Protein AF-A0A838S436-F1 (afdb_monomer_lite)

Secondary structure (DSSP, 8-state):
-PPPPHHHHHHHHHHHHHHHHH-GGGHHHHHHHHHHHHHHHT-HHHHHHHHHHHHHH-GGGHHHHHHHHHHHHHHHT-HHHHHHHHHHHHT-TT--HHHHHHHHHHHHHHT-HHHHHHHHHHHHHTS-HHHHHHHTSTTPPPPGGGHHHHHHHHHHHHTTPPP-HHHHHHHHHHHHHHHHHHHHHHHHHHS---------EEEEEE-HHHHHHHHHH-TTT--S--TTHHHHHHHHHHHHHHHTT-S-EEEEEE-HHHHHHHHHHH---TT-HHHHHHHHHHHHHTT-EEEESPPTTSBPTTS--SBGGGTTTS-----

Structure (mmCIF, N/CA/C/O backbone):
data_AF-A0A838S436-F1
#
_entry.id   AF-A0A838S436-F1
#
loop_
_atom_site.group_PDB
_atom_site.id
_atom_site.type_symbol
_atom_site.label_atom_id
_atom_site.label_alt_id
_atom_site.label_comp_id
_atom_site.label_asym_id
_atom_site.label_entity_id
_atom_site.label_seq_id
_atom_site.pdbx_PDB_ins_code
_atom_site.Cartn_x
_atom_site.Cartn_y
_atom_site.Cartn_z
_atom_site.occupancy
_atom_site.B_iso_or_equiv
_atom_site.auth_seq_id
_atom_site.auth_comp_id
_atom_site.auth_asym_id
_atom_site.auth_atom_id
_atom_site.pdbx_PDB_model_num
ATOM 1 N N . MET A 1 1 ? -2.447 10.862 -13.315 1.00 35.38 1 MET A N 1
ATOM 2 C CA . MET A 1 1 ? -2.877 9.467 -13.096 1.00 35.38 1 MET A CA 1
ATOM 3 C C . MET A 1 1 ? -4.033 9.178 -14.036 1.00 35.38 1 MET A C 1
ATOM 5 O O . MET A 1 1 ? -5.168 9.505 -13.721 1.00 35.38 1 MET A O 1
ATOM 9 N N . THR A 1 2 ? -3.744 8.679 -15.235 1.00 39.78 2 THR A N 1
ATOM 10 C CA . THR A 1 2 ? -4.768 8.144 -16.138 1.00 39.78 2 THR A CA 1
ATOM 11 C C . THR A 1 2 ? -5.285 6.845 -15.530 1.00 39.78 2 THR A C 1
ATOM 13 O O . THR A 1 2 ? -4.494 5.978 -15.164 1.00 39.78 2 THR A O 1
ATOM 16 N N . ALA A 1 3 ? -6.598 6.736 -15.337 1.00 44.38 3 ALA A N 1
ATOM 17 C CA . ALA A 1 3 ? -7.218 5.484 -14.931 1.00 44.38 3 ALA A CA 1
ATOM 18 C C . ALA A 1 3 ? -6.807 4.398 -15.940 1.00 44.38 3 ALA A C 1
ATOM 20 O O . ALA A 1 3 ? -7.049 4.568 -17.135 1.00 44.38 3 ALA A O 1
ATOM 21 N N . LYS A 1 4 ? -6.147 3.326 -15.473 1.00 56.88 4 LYS A N 1
ATOM 22 C CA . LYS A 1 4 ? -5.983 2.092 -16.261 1.00 56.88 4 LYS A CA 1
ATOM 23 C C . LYS A 1 4 ? -7.363 1.711 -16.798 1.00 56.88 4 LYS A C 1
ATOM 25 O O . LYS A 1 4 ? -8.342 1.825 -16.053 1.00 56.88 4 LYS A O 1
ATOM 30 N N . SER A 1 5 ? -7.459 1.342 -18.073 1.00 74.19 5 SER A N 1
ATOM 31 C CA . SER A 1 5 ? -8.760 0.997 -18.641 1.00 74.19 5 SER A CA 1
ATOM 32 C C . SER A 1 5 ? -9.331 -0.213 -17.891 1.00 74.19 5 SER A C 1
ATOM 34 O O . SER A 1 5 ? -8.583 -1.030 -17.353 1.00 74.19 5 SER A O 1
ATOM 36 N N . ALA A 1 6 ? -10.658 -0.332 -17.804 1.00 73.19 6 ALA A N 1
ATOM 37 C CA . ALA A 1 6 ? -11.282 -1.475 -17.132 1.00 73.19 6 ALA A CA 1
ATOM 38 C C . ALA A 1 6 ? -10.853 -2.821 -17.753 1.00 73.19 6 ALA A C 1
ATOM 40 O O . ALA A 1 6 ? -10.858 -3.843 -17.078 1.00 73.19 6 ALA A O 1
ATOM 41 N N . GLU A 1 7 ? -10.458 -2.815 -19.027 1.00 79.06 7 GLU A N 1
ATOM 42 C CA . GLU A 1 7 ? -9.909 -3.969 -19.737 1.00 79.06 7 GLU A CA 1
ATOM 43 C C . GLU A 1 7 ? -8.505 -4.338 -19.232 1.00 79.06 7 GLU A C 1
ATOM 45 O O . GLU A 1 7 ? -8.273 -5.501 -18.913 1.00 79.06 7 GLU A O 1
ATOM 50 N N . ASP A 1 8 ? -7.624 -3.354 -19.014 1.00 86.31 8 ASP A N 1
ATOM 51 C CA . ASP A 1 8 ? -6.289 -3.582 -18.430 1.00 86.31 8 ASP A CA 1
ATOM 52 C C . ASP A 1 8 ? -6.376 -4.157 -17.007 1.00 86.31 8 ASP A C 1
ATOM 54 O O . ASP A 1 8 ? -5.564 -4.989 -16.603 1.00 86.31 8 ASP A O 1
ATOM 58 N N . VAL A 1 9 ? -7.366 -3.709 -16.226 1.00 85.12 9 VAL A N 1
ATOM 59 C CA . VAL A 1 9 ? -7.591 -4.202 -14.858 1.00 85.12 9 VAL A CA 1
ATOM 60 C C . VAL A 1 9 ? -8.076 -5.655 -14.870 1.00 85.12 9 VAL A C 1
ATOM 62 O O . VAL A 1 9 ? -7.596 -6.453 -14.068 1.00 85.12 9 VAL A O 1
ATOM 65 N N . ARG A 1 10 ? -8.975 -6.023 -15.795 1.00 91.69 10 ARG A N 1
ATOM 66 C CA . ARG A 1 10 ? -9.433 -7.416 -15.953 1.00 91.69 10 ARG A CA 1
ATOM 67 C C . ARG A 1 10 ? -8.327 -8.337 -16.461 1.00 91.69 10 ARG A C 1
ATOM 69 O O . ARG A 1 10 ? -8.181 -9.437 -15.942 1.00 91.69 10 ARG A O 1
ATOM 76 N N . ALA A 1 11 ? -7.530 -7.887 -17.431 1.00 90.31 11 ALA A N 1
ATOM 77 C CA . ALA A 1 11 ? -6.392 -8.657 -17.931 1.00 90.31 11 ALA A CA 1
ATOM 78 C C . ALA A 1 11 ? -5.409 -8.984 -16.797 1.00 90.31 11 ALA A C 1
ATOM 80 O O . ALA A 1 11 ? -5.056 -10.145 -16.603 1.00 90.31 11 ALA A O 1
ATOM 81 N N . ARG A 1 12 ? -5.072 -7.985 -15.968 1.00 90.12 12 ARG A N 1
ATOM 82 C CA . ARG A 1 12 ? -4.226 -8.188 -14.787 1.00 90.12 12 ARG A CA 1
ATOM 83 C C . ARG A 1 12 ? -4.847 -9.145 -13.765 1.00 90.12 12 ARG A C 1
ATOM 85 O O . ARG A 1 12 ? -4.123 -9.933 -13.168 1.00 90.12 12 ARG A O 1
ATOM 92 N N . ALA A 1 13 ? -6.160 -9.077 -13.546 1.00 93.12 13 ALA A N 1
ATOM 93 C CA . ALA A 1 13 ? -6.851 -9.990 -12.636 1.00 93.12 13 ALA A CA 1
ATOM 94 C C . ALA A 1 13 ? -6.721 -11.453 -13.099 1.00 93.12 13 ALA A C 1
ATOM 96 O O . ALA A 1 13 ? -6.354 -12.318 -12.309 1.00 93.12 13 ALA A O 1
ATOM 97 N N . HIS A 1 14 ? -6.914 -11.705 -14.396 1.00 94.38 14 HIS A N 1
ATOM 98 C CA . HIS A 1 14 ? -6.734 -13.034 -14.979 1.00 94.38 14 HIS A CA 1
ATOM 99 C C . HIS A 1 14 ? -5.287 -13.536 -14.923 1.00 94.38 14 HIS A C 1
ATOM 101 O O . HIS A 1 14 ? -5.070 -14.716 -14.657 1.00 94.38 14 HIS A O 1
ATOM 107 N N . GLU A 1 15 ? -4.298 -12.672 -15.161 1.00 93.06 15 GLU A N 1
ATOM 108 C CA . GLU A 1 15 ? -2.883 -13.033 -14.989 1.00 93.06 15 GLU A CA 1
ATOM 109 C C . GLU A 1 15 ? -2.595 -13.483 -13.554 1.00 93.06 15 GLU A C 1
ATOM 111 O O . GLU A 1 15 ? -1.972 -14.521 -13.352 1.00 93.06 15 GLU A O 1
ATOM 116 N N . LEU A 1 16 ? -3.110 -12.751 -12.561 1.00 94.12 16 LEU A N 1
ATOM 117 C CA . LEU A 1 16 ? -2.950 -13.104 -11.151 1.00 94.12 16 LEU A CA 1
ATOM 118 C C . LEU A 1 16 ? -3.602 -14.452 -10.821 1.00 94.12 16 LEU A C 1
ATOM 120 O O . LEU A 1 16 ? -3.015 -15.255 -10.107 1.00 94.12 16 LEU A O 1
ATOM 124 N N . GLU A 1 17 ? -4.777 -14.759 -11.369 1.00 95.75 17 GLU A N 1
ATOM 125 C CA . GLU A 1 17 ? -5.385 -16.085 -11.186 1.00 95.75 17 GLU A CA 1
ATOM 126 C C . GLU A 1 17 ? -4.537 -17.214 -11.793 1.00 95.75 17 GLU A C 1
ATOM 128 O O . GLU A 1 17 ? -4.430 -18.294 -11.208 1.00 95.75 17 GLU A O 1
ATOM 133 N N . GLN A 1 18 ? -3.896 -16.973 -12.942 1.00 92.50 18 GLN A N 1
ATOM 134 C CA . GLN A 1 18 ? -2.958 -17.929 -13.537 1.00 92.50 18 GLN A CA 1
ATOM 135 C C . GLN A 1 18 ? -1.694 -18.083 -12.681 1.00 92.50 18 GLN A C 1
ATOM 137 O O . GLN A 1 18 ? -1.227 -19.205 -12.468 1.00 92.50 18 GLN A O 1
ATOM 142 N N . ASP A 1 19 ? -1.168 -16.983 -12.146 1.00 88.00 19 ASP A N 1
ATOM 143 C CA . ASP A 1 19 ? -0.022 -16.997 -11.239 1.00 88.00 19 ASP A CA 1
ATOM 144 C C . ASP A 1 19 ? -0.358 -17.714 -9.923 1.00 88.00 19 ASP A C 1
ATOM 146 O O . ASP A 1 19 ? 0.450 -18.501 -9.440 1.00 88.00 19 ASP A O 1
ATOM 150 N N . ALA A 1 20 ? -1.582 -17.583 -9.407 1.00 93.44 20 ALA A N 1
ATOM 151 C CA . ALA A 1 20 ? -2.048 -18.310 -8.224 1.00 93.44 20 ALA A CA 1
ATOM 152 C C . ALA A 1 20 ? -2.085 -19.839 -8.429 1.00 93.44 20 ALA A C 1
ATOM 154 O O . ALA A 1 20 ? -2.099 -20.602 -7.459 1.00 93.44 20 ALA A O 1
ATOM 155 N N . VAL A 1 21 ? -2.148 -20.308 -9.682 1.00 93.44 21 VAL A N 1
ATOM 156 C CA . VAL A 1 21 ? -1.991 -21.729 -10.040 1.00 93.44 21 VAL A CA 1
ATOM 157 C C . VAL A 1 21 ? -0.512 -22.099 -10.180 1.00 93.44 21 VAL A C 1
ATOM 159 O O . VAL A 1 21 ? -0.125 -23.207 -9.813 1.00 93.44 21 VAL A O 1
ATOM 162 N N . ARG A 1 22 ? 0.315 -21.187 -10.703 1.00 90.94 22 ARG A N 1
ATOM 163 C CA . ARG A 1 22 ? 1.757 -21.395 -10.904 1.00 90.94 22 ARG A CA 1
ATOM 164 C C . ARG A 1 22 ? 2.549 -21.408 -9.591 1.00 90.94 22 ARG A C 1
ATOM 166 O O . ARG A 1 22 ? 3.504 -22.175 -9.504 1.00 90.94 22 ARG A O 1
ATOM 173 N N . TYR A 1 23 ? 2.140 -20.607 -8.609 1.00 89.06 23 TYR A N 1
ATOM 174 C CA . TYR A 1 23 ? 2.816 -20.408 -7.321 1.00 89.06 23 TYR A CA 1
ATOM 175 C C . TYR A 1 23 ? 1.883 -20.794 -6.155 1.00 89.06 23 TYR A C 1
ATOM 177 O O . TYR A 1 23 ? 1.304 -19.928 -5.492 1.00 89.06 23 TYR A O 1
ATOM 185 N N . PRO A 1 24 ? 1.653 -22.100 -5.915 1.00 90.62 24 PRO A N 1
ATOM 186 C CA . PRO A 1 24 ? 0.701 -22.576 -4.907 1.00 90.62 24 PRO A CA 1
ATOM 187 C C . PRO A 1 24 ? 1.053 -22.164 -3.466 1.00 90.62 24 PRO A C 1
ATOM 189 O O . PRO A 1 24 ? 0.159 -22.038 -2.632 1.00 90.62 24 PRO A O 1
ATOM 192 N N . GLU A 1 25 ? 2.331 -21.940 -3.169 1.00 87.00 25 GLU A N 1
ATOM 193 C CA . GLU A 1 25 ? 2.846 -21.468 -1.880 1.00 87.00 25 GLU A CA 1
ATOM 194 C C . GLU A 1 25 ? 2.451 -20.020 -1.552 1.00 87.00 25 GLU A C 1
ATOM 196 O O . GLU A 1 25 ? 2.286 -19.681 -0.382 1.00 87.00 25 GLU A O 1
ATOM 201 N N . GLU A 1 26 ? 2.243 -19.193 -2.577 1.00 91.06 26 GLU A N 1
ATOM 202 C CA . GLU A 1 26 ? 1.836 -17.783 -2.477 1.00 91.06 26 GLU A CA 1
ATOM 203 C C . GLU A 1 26 ? 0.359 -17.590 -2.856 1.00 91.06 26 GLU A C 1
ATOM 205 O O . GLU A 1 26 ? -0.141 -16.468 -2.945 1.00 91.06 26 GLU A O 1
ATOM 210 N N . ARG A 1 27 ? -0.380 -18.691 -3.055 1.00 92.94 27 ARG A N 1
ATOM 211 C CA . ARG A 1 27 ? -1.739 -18.672 -3.608 1.00 92.94 27 ARG A CA 1
ATOM 212 C C . ARG A 1 27 ? -2.687 -17.745 -2.849 1.00 92.94 27 ARG A C 1
ATOM 214 O O . ARG A 1 27 ? -3.454 -17.031 -3.486 1.00 92.94 27 ARG A O 1
ATOM 221 N N . GLY A 1 28 ? -2.654 -17.752 -1.516 1.00 91.19 28 GLY A N 1
ATOM 222 C CA . GLY A 1 28 ? -3.522 -16.900 -0.693 1.00 91.19 28 GLY A CA 1
ATOM 223 C C . GLY A 1 28 ? -3.320 -15.409 -0.979 1.00 91.19 28 GLY A C 1
ATOM 224 O O . GLY A 1 28 ? -4.283 -14.691 -1.245 1.00 91.19 28 GLY A O 1
ATOM 225 N N . GLU A 1 29 ? -2.065 -14.968 -1.001 1.00 92.19 29 GLU A N 1
ATOM 226 C CA . GLU A 1 29 ? -1.663 -13.586 -1.275 1.00 92.19 29 GLU A CA 1
ATOM 227 C C . GLU A 1 29 ? -2.006 -13.158 -2.711 1.00 92.19 29 GLU A C 1
ATOM 229 O O . GLU A 1 29 ? -2.621 -12.109 -2.920 1.00 92.19 29 GLU A O 1
ATOM 234 N N . ILE A 1 30 ? -1.713 -14.007 -3.699 1.00 93.00 30 ILE A N 1
ATOM 235 C CA . ILE A 1 30 ? -1.999 -13.713 -5.111 1.00 93.00 30 ILE A CA 1
ATOM 236 C C . ILE A 1 30 ? -3.514 -13.605 -5.356 1.00 93.00 30 ILE A C 1
ATOM 238 O O . ILE A 1 30 ? -3.971 -12.706 -6.066 1.00 93.00 30 ILE A O 1
ATOM 242 N N . LEU A 1 31 ? -4.320 -14.476 -4.735 1.00 96.75 31 LEU A N 1
ATOM 243 C CA . LEU A 1 31 ? -5.781 -14.417 -4.840 1.00 96.75 31 LEU A CA 1
ATOM 244 C C . LEU A 1 31 ? -6.373 -13.161 -4.180 1.00 96.75 31 LEU A C 1
ATOM 246 O O . LEU A 1 31 ? -7.359 -12.622 -4.687 1.00 96.75 31 LEU A O 1
ATOM 250 N N . LEU A 1 32 ? -5.776 -12.655 -3.093 1.00 94.25 32 LEU A N 1
ATOM 251 C CA . LEU A 1 32 ? -6.164 -11.367 -2.505 1.00 94.25 32 LEU A CA 1
ATOM 252 C C . LEU A 1 32 ? -5.906 -10.205 -3.477 1.00 94.25 32 LEU A C 1
ATOM 254 O O . LEU A 1 32 ? -6.770 -9.336 -3.633 1.00 94.25 32 LEU A O 1
ATOM 258 N N . GLU A 1 33 ? -4.756 -10.197 -4.162 1.00 95.00 33 GLU A N 1
ATOM 259 C CA . GLU A 1 33 ? -4.455 -9.185 -5.184 1.00 95.00 33 GLU A CA 1
ATOM 260 C C . GLU A 1 33 ? -5.432 -9.286 -6.367 1.00 95.00 33 GLU A C 1
ATOM 262 O O . GLU A 1 33 ? -5.982 -8.267 -6.801 1.00 95.00 33 GLU A O 1
ATOM 267 N N . ALA A 1 34 ? -5.709 -10.503 -6.849 1.00 95.44 34 ALA A N 1
ATOM 268 C CA . ALA A 1 34 ? -6.666 -10.750 -7.928 1.00 95.44 34 ALA A CA 1
ATOM 269 C C . ALA A 1 34 ? -8.070 -10.241 -7.562 1.00 95.44 34 ALA A C 1
ATOM 271 O O . ALA A 1 34 ? -8.699 -9.521 -8.342 1.00 95.44 34 ALA A O 1
ATOM 272 N N . ALA A 1 35 ? -8.541 -10.537 -6.346 1.00 96.25 35 ALA A N 1
ATOM 273 C CA . ALA A 1 35 ? -9.827 -10.061 -5.845 1.00 96.25 35 ALA A CA 1
ATOM 274 C C . ALA A 1 35 ? -9.911 -8.523 -5.816 1.00 96.25 35 ALA A C 1
ATOM 276 O O . ALA A 1 35 ? -10.956 -7.952 -6.139 1.00 96.25 35 ALA A O 1
ATOM 277 N N . GLU A 1 36 ? -8.823 -7.821 -5.479 1.00 93.25 36 GLU A N 1
ATOM 278 C CA . GLU A 1 36 ? -8.787 -6.356 -5.539 1.00 93.25 36 GLU A CA 1
ATOM 279 C C . GLU A 1 36 ? -8.877 -5.832 -6.979 1.00 93.25 36 GLU A C 1
ATOM 281 O O . GLU A 1 36 ? -9.599 -4.861 -7.229 1.00 93.25 36 GLU A O 1
ATOM 286 N N . GLN A 1 37 ? -8.222 -6.481 -7.948 1.00 93.56 37 GLN A N 1
ATOM 287 C CA . GLN A 1 37 ? -8.374 -6.110 -9.360 1.00 93.56 37 GLN A CA 1
ATOM 288 C C . GLN A 1 37 ? -9.811 -6.328 -9.846 1.00 93.56 37 GLN A C 1
ATOM 290 O O . GLN A 1 37 ? -10.390 -5.430 -10.460 1.00 93.56 37 GLN A O 1
ATOM 295 N N . TRP A 1 38 ? -10.442 -7.451 -9.495 1.00 96.19 38 TRP A N 1
ATOM 296 C CA . TRP A 1 38 ? -11.841 -7.708 -9.846 1.00 96.19 38 TRP A CA 1
ATOM 297 C C . TRP A 1 38 ? -12.805 -6.680 -9.253 1.00 96.19 38 TRP A C 1
ATOM 299 O O . TRP A 1 38 ? -13.668 -6.158 -9.961 1.00 96.19 38 TRP A O 1
ATOM 309 N N . LYS A 1 39 ? -12.596 -6.275 -7.994 1.00 93.38 39 LYS A N 1
ATOM 310 C CA . LYS A 1 39 ? -13.355 -5.173 -7.376 1.00 93.38 39 LYS A CA 1
ATOM 311 C C . LYS A 1 39 ? -13.178 -3.861 -8.132 1.00 93.38 39 LYS A C 1
ATOM 313 O O . LYS A 1 39 ? -14.153 -3.141 -8.336 1.00 93.38 39 LYS A O 1
ATOM 318 N N . ARG A 1 40 ? -11.954 -3.542 -8.562 1.00 90.62 40 ARG A N 1
ATOM 319 C CA . ARG A 1 40 ? -11.661 -2.336 -9.355 1.00 90.62 40 ARG A CA 1
ATOM 320 C C . ARG A 1 40 ? -12.283 -2.385 -10.750 1.00 90.62 40 ARG A C 1
ATOM 322 O O . ARG A 1 40 ? -12.627 -1.330 -11.278 1.00 90.62 40 ARG A O 1
ATOM 329 N N . ALA A 1 41 ? -12.448 -3.576 -11.322 1.00 93.25 41 ALA A N 1
ATOM 330 C CA . ALA A 1 41 ? -13.159 -3.798 -12.579 1.00 93.25 41 ALA A CA 1
ATOM 331 C C . ALA A 1 41 ? -14.695 -3.767 -12.433 1.00 93.25 41 ALA A C 1
ATOM 333 O O . ALA A 1 41 ? -15.395 -3.725 -13.443 1.00 93.25 41 ALA A O 1
ATOM 334 N N . GLY A 1 42 ? -15.216 -3.755 -11.200 1.00 93.25 42 GLY A N 1
ATOM 335 C CA . GLY A 1 42 ? -16.650 -3.787 -10.901 1.00 93.25 42 GLY A CA 1
ATOM 336 C C . GLY A 1 42 ? -17.252 -5.194 -10.806 1.00 93.25 42 GLY A C 1
ATOM 337 O O . GLY A 1 42 ? -18.440 -5.314 -10.526 1.00 93.25 42 GLY A O 1
ATOM 338 N N . GLU A 1 43 ? -16.450 -6.249 -10.972 1.00 95.69 43 GLU A N 1
ATOM 339 C CA . GLU A 1 43 ? -16.886 -7.653 -10.932 1.00 95.69 43 GLU A CA 1
ATOM 340 C C . GLU A 1 43 ? -16.826 -8.189 -9.489 1.00 95.69 43 GLU A C 1
ATOM 342 O O . GLU A 1 43 ? -15.989 -9.018 -9.123 1.00 95.69 43 GLU A O 1
ATOM 347 N N . VAL A 1 44 ? -17.687 -7.653 -8.622 1.00 96.38 44 VAL A N 1
ATOM 348 C CA . VAL A 1 44 ? -17.629 -7.918 -7.173 1.00 96.38 44 VAL A CA 1
ATOM 349 C C . VAL A 1 44 ? -17.910 -9.386 -6.833 1.00 96.38 44 VAL A C 1
ATOM 351 O O . VAL A 1 44 ? -17.254 -9.926 -5.947 1.00 96.38 44 VAL A O 1
ATOM 354 N N . ASP A 1 45 ? -18.808 -10.056 -7.556 1.00 97.50 45 ASP A N 1
ATOM 355 C CA . ASP A 1 45 ? -19.144 -11.469 -7.311 1.00 97.50 45 ASP A CA 1
ATOM 356 C C . ASP A 1 45 ? -17.950 -12.401 -7.563 1.00 97.50 45 ASP A C 1
ATOM 358 O O . ASP A 1 45 ? -17.720 -13.368 -6.828 1.00 97.50 45 ASP A O 1
ATOM 362 N N . HIS A 1 46 ? -17.134 -12.070 -8.567 1.00 97.38 46 HIS A N 1
ATOM 363 C CA . HIS A 1 46 ? -15.909 -12.805 -8.852 1.00 97.38 46 HIS A CA 1
ATOM 364 C C . HIS A 1 46 ? -14.893 -12.615 -7.721 1.00 97.38 46 HIS A C 1
ATOM 366 O O . HIS A 1 46 ? -14.331 -13.583 -7.213 1.00 97.38 46 HIS A O 1
ATOM 372 N N . ALA A 1 47 ? -14.732 -11.378 -7.241 1.00 97.88 47 ALA A N 1
ATOM 373 C CA . ALA A 1 47 ? -13.884 -11.102 -6.088 1.00 97.88 47 ALA A CA 1
ATOM 374 C C . ALA A 1 47 ? -14.344 -11.854 -4.827 1.00 97.88 47 ALA A C 1
ATOM 376 O O . ALA A 1 47 ? -13.507 -12.406 -4.121 1.00 97.88 47 ALA A O 1
ATOM 377 N N . ILE A 1 48 ? -15.653 -11.923 -4.552 1.00 98.12 48 ILE A N 1
ATOM 378 C CA . ILE A 1 48 ? -16.202 -12.693 -3.421 1.00 98.12 48 ILE A CA 1
ATOM 379 C C . ILE A 1 48 ? -15.831 -14.175 -3.541 1.00 98.12 48 ILE A C 1
ATOM 381 O O . ILE A 1 48 ? -15.439 -14.782 -2.545 1.00 98.12 48 ILE A O 1
ATOM 385 N N . THR A 1 49 ? -15.906 -14.741 -4.748 1.00 98.31 49 THR A N 1
ATOM 386 C CA . THR A 1 49 ? -15.542 -16.144 -5.000 1.00 98.31 49 THR A CA 1
ATOM 387 C C . THR A 1 49 ? -14.078 -16.406 -4.644 1.00 98.31 49 THR A C 1
ATOM 389 O O . THR A 1 49 ? -13.797 -17.299 -3.844 1.00 98.31 49 THR A O 1
ATOM 392 N N . LEU A 1 50 ? -13.156 -15.571 -5.137 1.00 98.12 50 LEU A N 1
ATOM 393 C CA . LEU A 1 50 ? -11.726 -15.707 -4.833 1.00 98.12 50 LEU A CA 1
ATOM 394 C C . LEU A 1 50 ? -11.429 -15.505 -3.340 1.00 98.12 50 LEU A C 1
ATOM 396 O O . LEU A 1 50 ? -10.639 -16.242 -2.758 1.00 98.12 50 LEU A O 1
ATOM 400 N N . LEU A 1 51 ? -12.094 -14.549 -2.684 1.00 97.88 51 LEU A N 1
ATOM 401 C CA . LEU A 1 51 ? -11.962 -14.351 -1.237 1.00 97.88 51 LEU A CA 1
ATOM 402 C C . LEU A 1 51 ? -12.461 -15.576 -0.454 1.00 97.88 51 LEU A C 1
ATOM 404 O O . LEU A 1 51 ? -11.857 -15.940 0.553 1.00 97.88 51 LEU A O 1
ATOM 408 N N . GLY A 1 52 ? -13.520 -16.239 -0.926 1.00 97.31 52 GLY A N 1
ATOM 409 C CA . GLY A 1 52 ? -13.994 -17.514 -0.387 1.00 97.31 52 GLY A CA 1
ATOM 410 C C . GLY A 1 52 ? -12.959 -18.635 -0.516 1.00 97.31 52 GLY A C 1
ATOM 411 O O . GLY A 1 52 ? -12.769 -19.398 0.432 1.00 97.31 52 GLY A O 1
ATOM 412 N N . GLU A 1 53 ? -12.233 -18.699 -1.635 1.00 97.19 53 GLU A N 1
ATOM 413 C CA . GLU A 1 53 ? -11.104 -19.626 -1.789 1.00 97.19 53 GLU A CA 1
ATOM 414 C C . GLU A 1 53 ? -9.984 -19.333 -0.787 1.00 97.19 53 GLU A C 1
ATOM 416 O O . GLU A 1 53 ? -9.495 -20.256 -0.138 1.00 97.19 53 GLU A O 1
ATOM 421 N N . VAL A 1 54 ? -9.617 -18.060 -0.592 1.00 95.62 54 VAL A N 1
ATOM 422 C CA . VAL A 1 54 ? -8.609 -17.667 0.412 1.00 95.62 54 VAL A CA 1
ATOM 423 C C . VAL A 1 54 ? -9.037 -18.099 1.819 1.00 95.62 54 VAL A C 1
ATOM 425 O O . VAL A 1 54 ? -8.219 -18.611 2.583 1.00 95.62 54 VAL A O 1
ATOM 428 N N . LEU A 1 55 ? -10.323 -17.967 2.166 1.00 93.56 55 LEU A N 1
ATOM 429 C CA . LEU A 1 55 ? -10.836 -18.468 3.446 1.00 93.56 55 LEU A CA 1
ATOM 430 C C . LEU A 1 55 ? -10.712 -19.989 3.580 1.00 93.56 55 LEU A C 1
ATOM 432 O O . LEU A 1 55 ? -10.401 -20.470 4.668 1.00 93.56 55 LEU A O 1
ATOM 436 N N . ALA A 1 56 ? -10.954 -20.735 2.500 1.00 93.88 56 ALA A N 1
ATOM 437 C CA . ALA A 1 56 ? -10.833 -22.190 2.494 1.00 93.88 56 ALA A CA 1
ATOM 438 C C . ALA A 1 56 ? -9.373 -22.661 2.611 1.00 93.88 56 ALA A C 1
ATOM 440 O O . ALA A 1 56 ? -9.118 -23.688 3.238 1.00 93.88 56 ALA A O 1
ATOM 441 N N . LEU A 1 57 ? -8.420 -21.907 2.047 1.00 91.75 57 LEU A N 1
ATOM 442 C CA . LEU A 1 57 ? -6.983 -22.152 2.217 1.00 91.75 57 LEU A CA 1
ATOM 443 C C . LEU A 1 57 ? -6.528 -21.921 3.667 1.00 91.75 57 LEU A C 1
ATOM 445 O O . LEU A 1 57 ? -5.663 -22.640 4.167 1.00 91.75 57 LEU A O 1
ATOM 449 N N . GLY A 1 58 ? -7.126 -20.944 4.353 1.00 87.00 58 GLY A N 1
ATOM 450 C CA . GLY A 1 58 ? -6.777 -20.594 5.726 1.00 87.00 58 GLY A CA 1
ATOM 451 C C . GLY A 1 58 ? -5.437 -19.855 5.834 1.00 87.00 58 GLY A C 1
ATOM 452 O O . GLY A 1 58 ? -4.983 -19.194 4.904 1.00 87.00 58 GLY A O 1
ATOM 453 N N . GLY A 1 59 ? -4.798 -19.939 7.003 1.00 84.25 59 GLY A N 1
ATOM 454 C CA . GLY A 1 59 ? -3.503 -19.296 7.253 1.00 84.25 59 GLY A CA 1
ATOM 455 C C . GLY A 1 59 ? -3.579 -17.777 7.457 1.00 84.25 59 GLY A C 1
ATOM 456 O O . GLY A 1 59 ? -4.627 -17.226 7.795 1.00 84.25 59 GLY A O 1
ATOM 457 N N . LYS A 1 60 ? -2.434 -17.101 7.282 1.00 80.31 60 LYS A N 1
ATOM 458 C CA . LYS A 1 60 ? -2.262 -15.658 7.549 1.00 80.31 60 LYS A CA 1
ATOM 459 C C . LYS A 1 60 ? -3.150 -14.757 6.671 1.00 80.31 60 LYS A C 1
ATOM 461 O O . LYS A 1 60 ? -3.538 -13.676 7.104 1.00 80.31 60 LYS A O 1
ATOM 466 N N . ASP A 1 61 ? -3.516 -15.223 5.477 1.00 87.88 61 ASP A N 1
ATOM 467 C CA . ASP A 1 61 ? -4.241 -14.434 4.471 1.00 87.88 61 ASP A CA 1
ATOM 468 C C . ASP A 1 61 ? -5.762 -14.437 4.697 1.00 87.88 61 ASP A C 1
ATOM 470 O O . ASP A 1 61 ? -6.470 -13.513 4.285 1.00 87.88 61 ASP A O 1
ATOM 474 N N . ALA A 1 62 ? -6.279 -15.427 5.437 1.00 89.50 62 ALA A N 1
ATOM 475 C CA . ALA A 1 62 ? -7.702 -15.541 5.752 1.00 89.50 62 ALA A CA 1
ATOM 476 C C . ALA A 1 62 ? -8.242 -14.309 6.501 1.00 89.50 62 ALA A C 1
ATOM 478 O O . ALA A 1 62 ? -9.391 -13.911 6.295 1.00 89.50 62 ALA A O 1
ATOM 479 N N . GLY A 1 63 ? -7.410 -13.664 7.329 1.00 89.19 63 GLY A N 1
ATOM 480 C CA . GLY A 1 63 ? -7.779 -12.436 8.033 1.00 89.19 63 GLY A CA 1
ATOM 481 C C . GLY A 1 63 ? -8.093 -11.278 7.076 1.00 89.19 63 GLY A C 1
ATOM 482 O O . GLY A 1 63 ? -9.143 -10.637 7.176 1.00 89.19 63 GLY A O 1
ATOM 483 N N . PHE A 1 64 ? -7.232 -11.062 6.079 1.00 90.56 64 PHE A N 1
ATOM 484 C CA . PHE A 1 64 ? -7.436 -10.043 5.044 1.00 90.56 64 PHE A CA 1
ATOM 485 C C . PHE A 1 64 ? -8.638 -10.354 4.147 1.00 90.56 64 PHE A C 1
ATOM 487 O O . PHE A 1 64 ? -9.359 -9.437 3.734 1.00 90.56 64 PHE A O 1
ATOM 494 N N . ALA A 1 65 ? -8.900 -11.639 3.888 1.00 93.81 65 ALA A N 1
ATOM 495 C CA . ALA A 1 65 ? -10.083 -12.062 3.152 1.00 93.81 65 ALA A CA 1
ATOM 496 C C . ALA A 1 65 ? -11.380 -11.739 3.910 1.00 93.81 65 ALA A C 1
ATOM 498 O O . ALA A 1 65 ? -12.284 -11.130 3.333 1.00 93.81 65 ALA A O 1
ATOM 499 N N . ARG A 1 66 ? -11.462 -12.048 5.215 1.00 94.00 66 ARG A N 1
ATOM 500 C CA . ARG A 1 66 ? -12.628 -11.687 6.049 1.00 94.00 66 ARG A CA 1
ATOM 501 C C . ARG A 1 66 ? -12.839 -10.180 6.121 1.00 94.00 66 ARG A C 1
ATOM 503 O O . ARG A 1 66 ? -13.968 -9.730 5.948 1.00 94.00 66 ARG A O 1
ATOM 510 N N . PHE A 1 67 ? -11.773 -9.402 6.316 1.00 94.25 67 PHE A N 1
ATOM 511 C CA . PHE A 1 67 ? -11.850 -7.940 6.274 1.00 94.25 67 PHE A CA 1
ATOM 512 C C . PHE A 1 67 ? -12.419 -7.439 4.935 1.00 94.25 67 PHE A C 1
ATOM 514 O O . PHE A 1 67 ? -13.331 -6.608 4.901 1.00 94.25 67 PHE A O 1
ATOM 521 N N . SER A 1 68 ? -11.910 -7.970 3.820 1.00 95.44 68 SER A N 1
ATOM 522 C CA . SER A 1 68 ? -12.356 -7.586 2.479 1.00 95.44 68 SER A CA 1
ATOM 523 C C . SER A 1 68 ? -13.824 -7.936 2.232 1.00 95.44 68 SER A C 1
ATOM 525 O O . SER A 1 68 ? -14.551 -7.105 1.687 1.00 95.44 68 SER A O 1
ATOM 527 N N . LEU A 1 69 ? -14.272 -9.116 2.672 1.00 97.19 69 LEU A N 1
ATOM 528 C CA . LEU A 1 69 ? -15.673 -9.537 2.602 1.00 97.19 69 LEU A CA 1
ATOM 529 C C . LEU A 1 69 ? -16.571 -8.650 3.469 1.00 97.19 69 LEU A C 1
ATOM 531 O O . LEU A 1 69 ? -17.564 -8.135 2.963 1.00 97.19 69 LEU A O 1
ATOM 535 N N . ALA A 1 70 ? -16.180 -8.357 4.714 1.00 96.69 70 ALA A N 1
ATOM 536 C CA . ALA A 1 70 ? -16.930 -7.452 5.586 1.00 96.69 70 ALA A CA 1
ATOM 537 C C . ALA A 1 70 ? -17.146 -6.078 4.933 1.00 96.69 70 ALA A C 1
ATOM 539 O O . ALA A 1 70 ? -18.263 -5.562 4.874 1.00 96.69 70 ALA A O 1
ATOM 540 N N . LYS A 1 71 ? -16.081 -5.508 4.355 1.00 96.44 71 LYS A N 1
ATOM 541 C CA . LYS A 1 71 ? -16.138 -4.238 3.619 1.00 96.44 71 LYS A CA 1
ATOM 542 C C . LYS A 1 71 ? -17.074 -4.302 2.408 1.00 96.44 71 LYS A C 1
ATOM 544 O O . LYS A 1 71 ? -17.733 -3.306 2.111 1.00 96.44 71 LYS A O 1
ATOM 549 N N . ILE A 1 72 ? -17.118 -5.428 1.692 1.00 97.12 72 ILE A N 1
ATOM 550 C CA . ILE A 1 72 ? -18.049 -5.637 0.573 1.00 97.12 72 ILE A CA 1
ATOM 551 C C . ILE A 1 72 ? -19.493 -5.687 1.087 1.00 97.12 72 ILE A C 1
ATOM 553 O O . ILE A 1 72 ? -20.319 -4.920 0.595 1.00 97.12 72 ILE A O 1
ATOM 557 N N . CYS A 1 73 ? -19.777 -6.501 2.107 1.00 97.75 73 CYS A N 1
ATOM 558 C CA . CYS A 1 73 ? -21.105 -6.633 2.710 1.00 97.75 73 CYS A CA 1
ATOM 559 C C . CYS A 1 73 ? -21.653 -5.279 3.179 1.00 97.75 73 CYS A C 1
ATOM 561 O O . CYS A 1 73 ? -22.744 -4.878 2.778 1.00 97.75 73 CYS A O 1
ATOM 563 N N . PHE A 1 74 ? -20.855 -4.511 3.926 1.00 96.75 74 PHE A N 1
ATOM 564 C CA . PHE A 1 74 ? -21.236 -3.171 4.377 1.00 96.75 74 PHE A CA 1
ATOM 565 C C . PHE A 1 74 ? -21.531 -2.205 3.228 1.00 96.75 74 PHE A C 1
ATOM 567 O O . PHE A 1 74 ? -22.473 -1.421 3.308 1.00 96.75 74 PHE A O 1
ATOM 574 N N . LYS A 1 75 ? -20.757 -2.250 2.135 1.00 95.06 75 LYS A N 1
ATOM 575 C CA . LYS A 1 75 ? -21.027 -1.417 0.951 1.00 95.06 75 LYS A CA 1
ATOM 576 C C . LYS A 1 75 ? -22.327 -1.794 0.243 1.00 95.06 75 LYS A C 1
ATOM 578 O O . LYS A 1 75 ? -22.932 -0.932 -0.387 1.00 95.06 75 LYS A O 1
ATOM 583 N N . GLN A 1 76 ? -22.735 -3.056 0.327 1.00 95.69 76 GLN A N 1
ATOM 584 C CA . GLN A 1 76 ? -23.985 -3.557 -0.244 1.00 95.69 76 GLN A CA 1
ATOM 585 C C . GLN A 1 76 ? -25.187 -3.394 0.707 1.00 95.69 76 GLN A C 1
ATOM 587 O O . GLN A 1 76 ? -26.310 -3.698 0.317 1.00 95.69 76 GLN A O 1
ATOM 592 N N . GLY A 1 77 ? -24.976 -2.903 1.937 1.00 96.38 77 GLY A N 1
ATOM 593 C CA . GLY A 1 77 ? -26.013 -2.795 2.971 1.00 96.38 77 GLY A CA 1
ATOM 594 C C . GLY A 1 77 ? -26.348 -4.119 3.669 1.00 96.38 77 GLY A C 1
ATOM 595 O O . GLY A 1 77 ? -27.315 -4.188 4.425 1.00 96.38 77 GLY A O 1
ATOM 596 N N . ALA A 1 78 ? -25.557 -5.169 3.436 1.00 97.12 78 ALA A N 1
ATOM 597 C CA . ALA A 1 78 ? -25.666 -6.464 4.101 1.00 97.12 78 ALA A CA 1
ATOM 598 C C . ALA A 1 78 ? -24.930 -6.437 5.454 1.00 97.12 78 ALA A C 1
ATOM 600 O O . ALA A 1 78 ? -23.954 -7.154 5.678 1.00 97.12 78 ALA A O 1
ATOM 601 N N . ASP A 1 79 ? -25.366 -5.559 6.359 1.00 96.56 79 ASP A N 1
ATOM 602 C CA . ASP A 1 79 ? -24.637 -5.269 7.599 1.00 96.56 79 ASP A CA 1
ATOM 603 C C . ASP A 1 79 ? -24.494 -6.494 8.511 1.00 96.56 79 ASP A C 1
ATOM 605 O O . ASP A 1 79 ? -23.434 -6.681 9.104 1.00 96.56 79 ASP A O 1
ATOM 609 N N . ALA A 1 80 ? -25.511 -7.358 8.586 1.00 97.75 80 ALA A N 1
ATOM 610 C CA . ALA A 1 80 ? -25.457 -8.581 9.391 1.00 97.75 80 ALA A CA 1
ATOM 611 C C . ALA A 1 80 ? -24.317 -9.518 8.951 1.00 97.75 80 ALA A C 1
ATOM 613 O O . ALA A 1 80 ? -23.555 -9.996 9.791 1.00 97.75 80 ALA A O 1
ATOM 614 N N . ASP A 1 81 ? -24.154 -9.717 7.641 1.00 97.25 81 ASP A N 1
ATOM 615 C CA . ASP A 1 81 ? -23.077 -10.541 7.083 1.00 97.25 81 ASP A CA 1
ATOM 616 C C . ASP A 1 81 ? -21.712 -9.872 7.286 1.00 97.25 81 ASP A C 1
ATOM 618 O O . ASP A 1 81 ? -20.730 -10.526 7.643 1.00 97.25 81 ASP A O 1
ATOM 622 N N . GLY A 1 82 ? -21.658 -8.543 7.135 1.00 96.94 82 GLY A N 1
ATOM 623 C CA . GLY A 1 82 ? -20.451 -7.762 7.396 1.00 96.94 82 GLY A CA 1
ATOM 624 C C . GLY A 1 82 ? -19.954 -7.930 8.831 1.00 96.94 82 GLY A C 1
ATOM 625 O O . GLY A 1 82 ? -18.779 -8.225 9.053 1.00 96.94 82 GLY A O 1
ATOM 626 N N . TRP A 1 83 ? -20.860 -7.828 9.804 1.00 96.38 83 TRP A N 1
ATOM 627 C CA . TRP A 1 83 ? -20.553 -8.071 11.212 1.00 96.38 83 TRP A CA 1
ATOM 628 C C . TRP A 1 83 ? -20.162 -9.522 11.491 1.00 96.38 83 TRP A C 1
ATOM 630 O O . TRP A 1 83 ? -19.205 -9.742 12.229 1.00 96.38 83 TRP A O 1
ATOM 640 N N . ALA A 1 84 ? -20.816 -10.506 10.868 1.00 96.06 84 ALA A N 1
ATOM 641 C CA . ALA A 1 84 ? -20.448 -11.915 11.021 1.00 96.06 84 ALA A CA 1
ATOM 642 C C . ALA A 1 84 ? -19.002 -12.189 10.563 1.00 96.06 84 ALA A C 1
ATOM 644 O O . ALA A 1 84 ? -18.263 -12.926 11.220 1.00 96.06 84 ALA A O 1
ATOM 645 N N . HIS A 1 85 ? -18.555 -11.551 9.474 1.00 94.62 85 HIS A N 1
ATOM 646 C CA . HIS A 1 85 ? -17.162 -11.639 9.035 1.00 94.62 85 HIS A CA 1
ATOM 647 C C . HIS A 1 85 ? -16.180 -11.028 10.041 1.00 94.62 85 HIS A C 1
ATOM 649 O O . HIS A 1 85 ? -15.122 -11.621 10.264 1.00 94.62 85 HIS A O 1
ATOM 655 N N . LEU A 1 86 ? -16.518 -9.884 10.649 1.00 93.25 86 LEU A N 1
ATOM 656 C CA . LEU A 1 86 ? -15.680 -9.245 11.669 1.00 93.25 86 LEU A CA 1
ATOM 657 C C . LEU A 1 86 ? -15.648 -10.038 12.980 1.00 93.25 86 LEU A C 1
ATOM 659 O O . LEU A 1 86 ? -14.580 -10.199 13.560 1.00 93.25 86 LEU A O 1
ATOM 663 N N . GLN A 1 87 ? -16.776 -10.591 13.423 1.00 91.38 87 GLN A N 1
ATOM 664 C CA . GLN A 1 87 ? -16.831 -11.429 14.622 1.00 91.38 87 GLN A CA 1
ATOM 665 C C . GLN A 1 87 ? -15.952 -12.675 14.465 1.00 91.38 87 GLN A C 1
ATOM 667 O O . GLN A 1 87 ? -15.188 -13.023 15.360 1.00 91.38 87 GLN A O 1
ATOM 672 N N . ALA A 1 88 ? -15.972 -13.299 13.287 1.00 90.31 88 ALA A N 1
ATOM 673 C CA . ALA A 1 88 ? -15.115 -14.444 13.002 1.00 90.31 88 ALA A CA 1
ATOM 674 C C . ALA A 1 88 ? -13.608 -14.106 12.982 1.00 90.31 88 ALA A C 1
ATOM 676 O O . ALA A 1 88 ? -12.788 -15.020 13.036 1.00 90.31 88 ALA A O 1
ATOM 677 N N . LEU A 1 89 ? -13.213 -12.827 12.894 1.00 87.50 89 LEU A N 1
ATOM 678 C CA . LEU A 1 89 ? -11.813 -12.413 13.072 1.00 87.50 89 LEU A CA 1
ATOM 679 C C . LEU A 1 89 ? -11.382 -12.417 14.540 1.00 87.50 89 LEU A C 1
ATOM 681 O O . LEU A 1 89 ? -10.193 -12.597 14.808 1.00 87.50 89 LEU A O 1
ATOM 685 N N . GLU A 1 90 ? -12.313 -12.227 15.481 1.00 78.31 90 GLU A N 1
ATOM 686 C CA . GLU A 1 90 ? -12.010 -12.244 16.918 1.00 78.31 90 GLU A CA 1
ATOM 687 C C . GLU A 1 90 ? -11.544 -13.634 17.378 1.00 78.31 90 GLU A C 1
ATOM 689 O O . GLU A 1 90 ? -10.688 -13.740 18.256 1.00 78.31 90 GLU A O 1
ATOM 694 N N . GLU A 1 91 ? -12.052 -14.689 16.734 1.00 73.69 91 GLU A N 1
ATOM 695 C CA . GLU A 1 91 ? -11.701 -16.093 16.990 1.00 73.69 91 GLU A CA 1
ATOM 696 C C . GLU A 1 91 ? -10.357 -16.502 16.364 1.00 73.69 91 GLU A C 1
ATOM 698 O O . GLU A 1 91 ? -9.773 -17.523 16.731 1.00 73.69 91 GLU A O 1
ATOM 703 N N . ILE A 1 92 ? -9.838 -15.703 15.427 1.00 68.88 92 ILE A N 1
ATOM 704 C CA . ILE A 1 92 ? -8.563 -15.958 14.759 1.00 68.88 92 ILE A CA 1
ATOM 705 C C . ILE A 1 92 ? -7.467 -15.214 15.530 1.00 68.88 92 ILE A C 1
ATOM 707 O O . ILE A 1 92 ? -7.238 -14.017 15.345 1.00 68.88 92 ILE A O 1
ATOM 711 N N . GLU A 1 93 ? -6.747 -15.952 16.379 1.00 56.59 93 GLU A N 1
ATOM 712 C CA . GLU A 1 93 ? -5.587 -15.462 17.148 1.00 56.59 93 GLU A CA 1
ATOM 713 C C . GLU A 1 93 ? -4.494 -14.864 16.234 1.00 56.59 93 GLU A C 1
ATOM 715 O O . GLU A 1 93 ? -3.780 -13.944 16.622 1.00 56.59 93 GLU A O 1
ATOM 720 N N . ALA A 1 94 ? -4.441 -15.312 14.974 1.00 50.88 94 ALA A N 1
ATOM 721 C CA . ALA A 1 94 ? -3.516 -14.864 13.933 1.00 50.88 94 ALA A CA 1
ATOM 722 C C . ALA A 1 94 ? -3.954 -13.607 13.151 1.00 50.88 94 ALA A C 1
ATOM 724 O O . ALA A 1 94 ? -3.301 -13.261 12.164 1.00 50.88 94 ALA A O 1
ATOM 725 N N . SER A 1 95 ? -5.029 -12.913 13.548 1.00 59.59 95 SER A N 1
ATOM 726 C CA . SER A 1 95 ? -5.385 -11.602 12.981 1.00 59.59 95 SER A CA 1
ATOM 727 C C . SER A 1 95 ? -4.352 -10.574 13.445 1.00 59.59 95 SER A C 1
ATOM 729 O O . SER A 1 95 ? -4.572 -9.846 14.412 1.00 59.59 95 SER A O 1
ATOM 731 N N . GLY A 1 96 ? -3.175 -10.601 12.816 1.00 67.88 96 GLY A N 1
ATOM 732 C CA . GLY A 1 96 ? -2.028 -9.784 13.182 1.00 67.88 96 GLY A CA 1
ATOM 733 C C . GLY A 1 96 ? -2.351 -8.293 13.175 1.00 67.88 96 GLY A C 1
ATOM 734 O O . GLY A 1 96 ? -3.374 -7.860 12.643 1.00 67.88 96 GLY A O 1
ATOM 735 N N . TRP A 1 97 ? -1.434 -7.512 13.744 1.00 75.31 97 TRP A N 1
ATOM 736 C CA . TRP A 1 97 ? -1.514 -6.055 13.900 1.00 75.31 97 TRP A CA 1
ATOM 737 C C . TRP A 1 97 ? -2.201 -5.323 12.727 1.00 75.31 97 TRP A C 1
ATOM 739 O O . TRP A 1 97 ? -3.145 -4.566 12.949 1.00 75.31 97 TRP A O 1
ATOM 749 N N . GLY A 1 98 ? -1.810 -5.625 11.482 1.00 82.00 98 GLY A N 1
ATOM 750 C CA . GLY A 1 98 ? -2.356 -4.967 10.290 1.00 82.00 98 GLY A CA 1
ATOM 751 C C . GLY A 1 98 ? -3.840 -5.245 10.007 1.00 82.00 98 GLY A C 1
ATOM 752 O O . GLY A 1 98 ? -4.546 -4.354 9.548 1.00 82.00 98 GLY A O 1
ATOM 753 N N . VAL A 1 99 ? -4.362 -6.443 10.303 1.00 87.81 99 VAL A N 1
ATOM 754 C CA . VAL A 1 99 ? -5.798 -6.734 10.102 1.00 87.81 99 VAL A CA 1
ATOM 755 C C . VAL A 1 99 ? -6.638 -5.976 11.129 1.00 87.81 99 VAL A C 1
ATOM 757 O O . VAL A 1 99 ? -7.680 -5.428 10.780 1.00 87.81 99 VAL A O 1
ATOM 760 N N . ALA A 1 100 ? -6.174 -5.905 12.380 1.00 90.00 100 ALA A N 1
ATOM 761 C CA . ALA A 1 100 ? -6.880 -5.185 13.436 1.00 90.00 100 ALA A CA 1
ATOM 762 C C . ALA A 1 100 ? -6.976 -3.677 13.146 1.00 90.00 100 ALA A C 1
ATOM 764 O O . ALA A 1 100 ? -8.048 -3.096 13.311 1.00 90.00 100 ALA A O 1
ATOM 765 N N . GLU A 1 101 ? -5.893 -3.065 12.656 1.00 90.50 101 GLU A N 1
ATOM 766 C CA . GLU A 1 101 ? -5.888 -1.665 12.215 1.00 90.50 101 GLU A CA 1
ATOM 767 C C . GLU A 1 101 ? -6.895 -1.421 11.083 1.00 90.50 101 GLU A C 1
ATOM 769 O O . GLU A 1 101 ? -7.745 -0.538 11.193 1.00 90.50 101 GLU A O 1
ATOM 774 N N . LEU A 1 102 ? -6.874 -2.251 10.035 1.00 92.25 102 LEU A N 1
ATOM 775 C CA . LEU A 1 102 ? -7.793 -2.118 8.900 1.00 92.25 102 LEU A CA 1
ATOM 776 C C . LEU A 1 102 ? -9.268 -2.225 9.316 1.00 92.25 102 LEU A C 1
ATOM 778 O O . LEU A 1 102 ? -10.112 -1.469 8.826 1.00 92.25 102 LEU A O 1
ATOM 782 N N . VAL A 1 103 ? -9.598 -3.152 10.223 1.00 94.38 103 VAL A N 1
ATOM 783 C CA . VAL A 1 103 ? -10.959 -3.287 10.766 1.00 94.38 103 VAL A CA 1
ATOM 784 C C . VAL A 1 103 ? -11.352 -2.043 11.561 1.00 94.38 103 VAL A C 1
ATOM 786 O O . VAL A 1 103 ? -12.458 -1.529 11.375 1.00 94.38 103 VAL A O 1
ATOM 789 N N . ALA A 1 104 ? -10.452 -1.526 12.399 1.00 95.44 104 ALA A N 1
ATOM 790 C CA . ALA A 1 104 ? -10.699 -0.321 13.179 1.00 95.44 104 ALA A CA 1
ATOM 791 C C . ALA A 1 104 ? -10.989 0.895 12.283 1.00 95.44 104 ALA A C 1
ATOM 793 O O . ALA A 1 104 ? -11.977 1.596 12.502 1.00 95.44 104 ALA A O 1
ATOM 794 N N . GLU A 1 105 ? -10.199 1.102 11.224 1.00 95.62 105 GLU A N 1
ATOM 795 C CA . GLU A 1 105 ? -10.416 2.180 10.252 1.00 95.62 105 GLU A CA 1
ATOM 796 C C . GLU A 1 105 ? -11.756 2.052 9.518 1.00 95.62 105 GLU A C 1
ATOM 798 O O . GLU A 1 105 ? -12.462 3.043 9.315 1.00 95.62 105 GLU A O 1
ATOM 803 N N . LEU A 1 106 ? -12.131 0.831 9.123 1.00 96.31 106 LEU A N 1
ATOM 804 C CA . LEU A 1 106 ? -13.414 0.568 8.470 1.00 96.31 106 LEU A CA 1
ATOM 805 C C . LEU A 1 106 ? -14.592 0.930 9.383 1.00 96.31 106 LEU A C 1
ATOM 807 O O . LEU A 1 106 ? -15.560 1.540 8.927 1.00 96.31 106 LEU A O 1
ATOM 811 N N . LE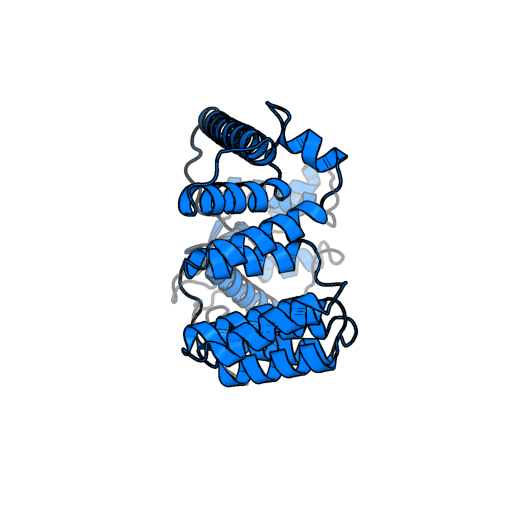U A 1 107 ? -14.512 0.566 10.662 1.00 97.62 107 LEU A N 1
ATOM 812 C CA . LEU A 1 107 ? -15.543 0.869 11.654 1.00 97.62 107 LEU A CA 1
ATOM 813 C C . LEU A 1 107 ? -15.582 2.363 11.997 1.00 97.62 107 LEU A C 1
ATOM 815 O O . LEU A 1 107 ? -16.666 2.939 12.094 1.00 97.62 107 LEU A O 1
ATOM 819 N N . GLU A 1 108 ? -14.423 3.022 12.085 1.00 97.56 108 GLU A N 1
ATOM 820 C CA . GLU A 1 108 ? -14.338 4.472 12.277 1.00 97.56 108 GLU A CA 1
ATOM 821 C C . GLU A 1 108 ? -15.023 5.223 11.124 1.00 97.56 108 GLU A C 1
ATOM 823 O O . GLU A 1 108 ? -15.834 6.120 11.366 1.00 97.56 108 GLU A O 1
ATOM 828 N N . GLN A 1 109 ? -14.755 4.833 9.871 1.00 96.69 109 GLN A N 1
ATOM 829 C CA . GLN A 1 109 ? -15.384 5.425 8.680 1.00 96.69 109 GLN A CA 1
ATOM 830 C C . GLN A 1 109 ? -16.907 5.251 8.665 1.00 96.69 109 GLN A C 1
ATOM 832 O O . GLN A 1 109 ? -17.617 6.083 8.099 1.00 96.69 109 GLN A O 1
ATOM 837 N N . ARG A 1 110 ? -17.411 4.185 9.294 1.00 95.88 110 ARG A N 1
ATOM 838 C CA . ARG A 1 110 ? -18.845 3.917 9.460 1.00 95.88 110 ARG A CA 1
ATOM 839 C C . ARG A 1 110 ? -19.474 4.671 10.637 1.00 95.88 110 ARG A C 1
ATOM 841 O O . ARG A 1 110 ? -20.693 4.679 10.751 1.00 95.88 110 ARG A O 1
ATOM 848 N N . GLY A 1 111 ? -18.675 5.324 11.482 1.00 97.31 111 GLY A N 1
ATOM 849 C CA . GLY A 1 111 ? -19.146 6.001 12.692 1.00 97.31 111 GLY A CA 1
ATOM 850 C C . GLY A 1 111 ? -19.359 5.068 13.888 1.00 97.31 111 GLY A C 1
ATOM 851 O O . GLY A 1 111 ? -19.869 5.508 14.917 1.00 97.31 111 GLY A O 1
ATOM 852 N N . GLU A 1 112 ? -18.929 3.810 13.787 1.00 97.88 112 GLU A N 1
ATOM 853 C CA . GLU A 1 112 ? -19.015 2.805 14.851 1.00 97.88 112 GLU A CA 1
ATOM 854 C C . GLU A 1 112 ? -17.853 2.978 15.839 1.00 97.88 112 GLU A C 1
ATOM 856 O O . GLU A 1 112 ? -17.019 2.094 16.029 1.00 97.88 112 GLU A O 1
ATOM 861 N N . TYR A 1 113 ? -17.756 4.164 16.449 1.00 98.19 113 TYR A N 1
ATOM 862 C CA . TYR A 1 113 ? -16.572 4.593 17.201 1.00 98.19 113 TYR A CA 1
ATOM 863 C C . TYR A 1 113 ? -16.230 3.696 18.397 1.00 98.19 113 TYR A C 1
ATOM 865 O O . TYR A 1 113 ? -15.057 3.557 18.732 1.00 98.19 113 TYR A O 1
ATOM 873 N N . GLY A 1 114 ? -17.233 3.087 19.039 1.00 97.88 114 GLY A N 1
ATOM 874 C CA . GLY A 1 114 ? -17.018 2.163 20.158 1.00 97.88 114 GLY A CA 1
ATOM 875 C C . GLY A 1 114 ? -16.309 0.880 19.726 1.00 97.88 114 GLY A C 1
ATOM 876 O O . GLY A 1 114 ? -15.321 0.478 20.337 1.00 97.88 114 GLY A O 1
ATOM 877 N N . GLU A 1 115 ? -16.772 0.276 18.634 1.00 97.06 115 GLU A N 1
ATOM 878 C CA . GLU A 1 115 ? -16.159 -0.929 18.074 1.00 97.06 115 GLU A CA 1
ATOM 879 C C . GLU A 1 115 ? -14.818 -0.610 17.402 1.00 97.06 115 GLU A C 1
ATOM 881 O O . GLU A 1 115 ? -13.843 -1.332 17.601 1.00 97.06 115 GLU A O 1
ATOM 886 N N . ALA A 1 116 ? -14.714 0.522 16.699 1.00 97.69 116 ALA A N 1
ATOM 887 C CA . ALA A 1 116 ? -13.449 1.001 16.147 1.00 97.69 116 ALA A CA 1
ATOM 888 C C . ALA A 1 116 ? -12.375 1.159 17.236 1.00 97.69 116 ALA A C 1
ATOM 890 O O . ALA A 1 116 ? -11.254 0.681 17.073 1.00 97.69 116 ALA A O 1
ATOM 891 N N . LEU A 1 117 ? -12.730 1.765 18.377 1.00 97.25 117 LEU A N 1
ATOM 892 C CA . LEU A 1 117 ? -11.831 1.914 19.522 1.00 97.25 117 LEU A CA 1
ATOM 893 C C . LEU A 1 117 ? -11.332 0.556 20.038 1.00 97.25 117 LEU A C 1
ATOM 895 O O . LEU A 1 117 ? -10.127 0.393 20.221 1.00 97.25 117 LEU A O 1
ATOM 899 N N . ARG A 1 118 ? -12.222 -0.436 20.198 1.00 95.19 118 ARG A N 1
ATOM 900 C CA . ARG A 1 118 ? -11.837 -1.798 20.617 1.00 95.19 118 ARG A CA 1
ATOM 901 C C . ARG A 1 118 ? -10.810 -2.428 19.672 1.00 95.19 118 ARG A C 1
ATOM 903 O O . ARG A 1 118 ? -9.861 -3.063 20.131 1.00 95.19 118 ARG A O 1
ATOM 910 N N . TRP A 1 119 ? -10.984 -2.255 18.363 1.00 94.81 119 TRP A N 1
ATOM 911 C CA . TRP A 1 119 ? -10.058 -2.793 17.365 1.00 94.81 119 TRP A CA 1
ATOM 912 C C . TRP A 1 119 ? -8.726 -2.033 17.312 1.00 94.81 119 TRP A C 1
ATOM 914 O O . TRP A 1 119 ? -7.681 -2.675 17.191 1.00 94.81 119 TRP A O 1
ATOM 924 N N . PHE A 1 120 ? -8.724 -0.707 17.496 1.00 95.12 120 PHE A N 1
ATOM 925 C CA . PHE A 1 120 ? -7.479 0.053 17.656 1.00 95.12 120 PHE A CA 1
ATOM 926 C C . PHE A 1 120 ? -6.706 -0.380 18.908 1.00 95.12 120 PHE A C 1
ATOM 928 O O . PHE A 1 120 ? -5.500 -0.606 18.822 1.00 95.12 120 PHE A O 1
ATOM 935 N N . ASP A 1 121 ? -7.382 -0.566 20.047 1.00 93.69 121 ASP A N 1
ATOM 936 C CA . ASP A 1 121 ? -6.757 -1.070 21.279 1.00 93.69 121 ASP A CA 1
ATOM 937 C C . ASP A 1 121 ? -6.155 -2.469 21.071 1.00 93.69 121 ASP A C 1
ATOM 939 O O . ASP A 1 121 ? -5.044 -2.748 21.532 1.00 93.69 121 ASP A O 1
ATOM 943 N N . ARG A 1 122 ? -6.844 -3.342 20.322 1.00 90.50 122 ARG A N 1
ATOM 944 C CA . ARG A 1 122 ? -6.319 -4.662 19.941 1.00 90.50 122 ARG A CA 1
ATOM 945 C C . ARG A 1 122 ? -5.067 -4.549 19.072 1.00 90.50 122 ARG A C 1
ATOM 947 O O . ARG A 1 122 ? -4.097 -5.253 19.340 1.00 90.50 122 ARG A O 1
ATOM 954 N N . ALA A 1 1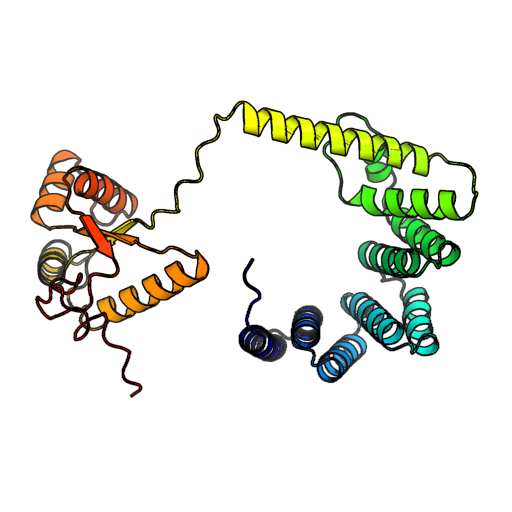23 ? -5.078 -3.680 18.059 1.00 89.81 123 ALA A N 1
ATOM 955 C CA . ALA A 1 123 ? -3.911 -3.445 17.215 1.00 89.81 123 ALA A CA 1
ATOM 956 C C . ALA A 1 123 ? -2.730 -2.964 18.072 1.00 89.81 123 ALA A C 1
ATOM 958 O O . ALA A 1 123 ? -1.671 -3.579 18.070 1.00 89.81 123 ALA A O 1
ATOM 959 N N . ILE A 1 124 ? -2.927 -1.938 18.899 1.00 91.19 124 ILE A N 1
ATOM 960 C CA . ILE A 1 124 ? -1.877 -1.383 19.765 1.00 91.19 124 ILE A CA 1
ATOM 961 C C . ILE A 1 124 ? -1.335 -2.428 20.748 1.00 91.19 124 ILE A C 1
ATOM 963 O O . ILE A 1 124 ? -0.128 -2.489 20.957 1.00 91.19 124 ILE A O 1
ATOM 967 N N . SER A 1 125 ? -2.191 -3.299 21.289 1.00 88.38 125 SER A N 1
ATOM 968 C CA . SER A 1 125 ? -1.779 -4.376 22.204 1.00 88.38 125 SER A CA 1
ATOM 969 C C . SER A 1 125 ? -0.852 -5.415 21.557 1.00 88.38 125 SER A C 1
ATOM 971 O O . SER A 1 125 ? -0.155 -6.132 22.270 1.00 88.38 125 SER A O 1
ATOM 973 N N . ALA A 1 126 ? -0.830 -5.510 20.222 1.00 84.00 126 ALA A N 1
ATOM 974 C CA . ALA A 1 126 ? 0.093 -6.371 19.482 1.00 84.00 126 ALA A CA 1
ATOM 975 C C . ALA A 1 126 ? 1.468 -5.718 19.229 1.00 84.00 126 ALA A C 1
ATOM 977 O O . ALA A 1 126 ? 2.374 -6.380 18.720 1.00 84.00 126 ALA A O 1
ATOM 978 N N . VAL A 1 127 ? 1.632 -4.431 19.555 1.00 83.56 127 VAL A N 1
ATOM 979 C CA . VAL A 1 127 ? 2.897 -3.698 19.427 1.00 83.56 127 VAL A CA 1
ATOM 980 C C . VAL A 1 127 ? 3.696 -3.843 20.720 1.00 83.56 127 VAL A C 1
ATOM 982 O O . VAL A 1 127 ? 3.171 -3.662 21.817 1.00 83.56 127 VAL A O 1
ATOM 985 N N . ASP A 1 128 ? 4.983 -4.168 20.605 1.00 86.44 128 ASP A N 1
ATOM 986 C CA . ASP A 1 128 ? 5.865 -4.258 21.767 1.00 86.44 128 ASP A CA 1
ATOM 987 C C . ASP A 1 128 ? 6.104 -2.889 22.440 1.00 86.44 128 ASP A C 1
ATOM 989 O O . ASP A 1 128 ? 5.986 -1.817 21.838 1.00 86.44 128 ASP A O 1
ATOM 993 N N . ALA A 1 129 ? 6.446 -2.932 23.730 1.00 86.88 129 ALA A N 1
ATOM 994 C CA . ALA A 1 129 ? 6.614 -1.734 24.549 1.00 86.88 129 ALA A CA 1
ATOM 995 C C . ALA A 1 129 ? 7.782 -0.842 24.091 1.00 86.88 129 ALA A C 1
ATOM 997 O O . ALA A 1 129 ? 7.734 0.371 24.287 1.00 86.88 129 ALA A O 1
ATOM 998 N N . GLU A 1 130 ? 8.821 -1.422 23.484 1.00 87.00 130 GLU A N 1
ATOM 999 C CA . GLU A 1 130 ? 9.978 -0.671 22.991 1.00 87.00 130 GLU A CA 1
ATOM 1000 C C . GLU A 1 130 ? 9.586 0.221 21.809 1.00 87.00 130 GLU A C 1
ATOM 1002 O O . GLU A 1 130 ? 9.872 1.421 21.822 1.00 87.00 130 GLU A O 1
ATOM 1007 N N . ARG A 1 131 ? 8.842 -0.325 20.840 1.00 85.06 131 ARG A N 1
ATOM 1008 C CA . ARG A 1 131 ? 8.292 0.442 19.717 1.00 85.06 131 ARG A CA 1
ATOM 1009 C C . ARG A 1 131 ? 7.307 1.508 20.175 1.00 85.06 131 ARG A C 1
ATOM 1011 O O . ARG A 1 131 ? 7.343 2.615 19.650 1.00 85.06 131 ARG A O 1
ATOM 1018 N N . LEU A 1 132 ? 6.454 1.219 21.160 1.00 86.44 132 LEU A N 1
ATOM 1019 C CA . LEU A 1 132 ? 5.556 2.236 21.722 1.00 86.44 132 LEU A CA 1
ATOM 1020 C C . LEU A 1 132 ? 6.336 3.383 22.384 1.00 86.44 132 LEU A C 1
ATOM 1022 O O . LEU A 1 132 ? 6.009 4.549 22.173 1.00 86.44 132 LEU A O 1
ATOM 1026 N N . ALA A 1 133 ? 7.406 3.071 23.119 1.00 87.81 133 ALA A N 1
ATOM 1027 C CA . ALA A 1 133 ? 8.272 4.082 23.722 1.00 87.81 133 ALA A CA 1
ATOM 1028 C C . ALA A 1 133 ? 9.058 4.904 22.682 1.00 87.81 133 ALA A C 1
ATOM 1030 O O . ALA A 1 133 ? 9.420 6.051 22.943 1.00 87.81 133 ALA A O 1
ATOM 1031 N N . GLU A 1 134 ? 9.343 4.341 21.506 1.00 87.62 134 GLU A N 1
ATOM 1032 C CA . GLU A 1 134 ? 9.965 5.075 20.401 1.00 87.62 134 GLU A CA 1
ATOM 1033 C C . GLU A 1 134 ? 9.012 6.099 19.770 1.00 87.62 134 GLU A C 1
ATOM 1035 O O . GLU A 1 134 ? 9.447 7.201 19.428 1.00 87.62 134 GLU A O 1
ATOM 1040 N N . ILE A 1 135 ? 7.720 5.772 19.670 1.00 87.19 135 ILE A N 1
ATOM 1041 C CA . ILE A 1 135 ? 6.694 6.692 19.157 1.00 87.19 135 ILE A CA 1
ATOM 1042 C C . ILE A 1 135 ? 6.562 7.928 20.061 1.00 87.19 135 ILE A C 1
ATOM 1044 O O . ILE A 1 135 ? 6.480 9.045 19.555 1.00 87.19 135 ILE A O 1
ATOM 1048 N N . ASP A 1 136 ? 6.615 7.747 21.384 1.00 88.25 136 ASP A N 1
ATOM 1049 C CA . ASP A 1 136 ? 6.530 8.835 22.376 1.00 88.25 136 ASP A CA 1
ATOM 1050 C C . ASP A 1 136 ? 7.824 9.679 22.480 1.00 88.25 136 ASP A C 1
ATOM 1052 O O . ASP A 1 136 ? 7.938 10.620 23.270 1.00 88.25 136 ASP A O 1
ATOM 1056 N N . ARG A 1 137 ? 8.846 9.377 21.668 1.00 89.50 137 ARG A N 1
ATOM 1057 C CA . ARG A 1 137 ? 10.103 10.130 21.646 1.00 89.50 137 ARG A CA 1
ATOM 1058 C C . ARG A 1 137 ? 10.062 11.220 20.579 1.00 89.50 137 ARG A C 1
ATOM 1060 O O . ARG A 1 137 ? 9.902 10.950 19.394 1.00 89.50 137 ARG A O 1
ATOM 1067 N N . ARG A 1 138 ? 10.309 12.466 20.981 1.00 88.50 138 ARG A N 1
ATOM 1068 C CA . ARG A 1 138 ? 10.420 13.604 20.051 1.00 88.50 138 ARG A CA 1
ATOM 1069 C C . ARG A 1 138 ? 11.649 13.518 19.142 1.00 88.50 138 ARG A C 1
ATOM 1071 O O . ARG A 1 138 ? 12.708 13.046 19.557 1.00 88.50 138 ARG A O 1
ATOM 1078 N N . GLY A 1 139 ? 11.519 14.055 17.931 1.00 83.62 139 GLY A N 1
ATOM 1079 C CA . GLY A 1 139 ? 12.589 14.174 16.940 1.00 83.62 139 GLY A CA 1
ATOM 1080 C C . GLY A 1 139 ? 12.957 12.864 16.238 1.00 83.62 139 GLY A C 1
ATOM 1081 O O . GLY A 1 139 ? 13.991 12.811 15.565 1.00 83.62 139 GLY A O 1
ATOM 1082 N N . THR A 1 140 ? 12.150 11.813 16.399 1.00 85.25 140 THR A N 1
ATOM 1083 C CA . THR A 1 140 ? 12.321 10.532 15.704 1.00 85.25 140 THR A CA 1
ATOM 1084 C C . THR A 1 140 ? 11.723 10.577 14.299 1.00 85.25 140 THR A C 1
ATOM 1086 O O . THR A 1 140 ? 10.970 11.484 13.936 1.00 85.25 140 THR A O 1
ATOM 1089 N N . VAL A 1 141 ? 12.107 9.609 13.465 1.00 85.81 141 VAL A N 1
ATOM 1090 C CA . VAL A 1 141 ? 11.491 9.434 12.145 1.00 85.81 141 VAL A CA 1
ATOM 1091 C C . VAL A 1 141 ? 10.062 8.913 12.347 1.00 85.81 141 VAL A C 1
ATOM 1093 O O . VAL A 1 141 ? 9.873 8.018 13.171 1.00 85.81 141 VAL A O 1
ATOM 1096 N N . PRO A 1 142 ? 9.058 9.431 11.616 1.00 86.31 142 PRO A N 1
ATOM 1097 C CA . PRO A 1 142 ? 7.680 8.974 11.758 1.00 86.31 142 PRO A CA 1
ATOM 1098 C C . PRO A 1 142 ? 7.556 7.469 11.512 1.00 86.31 142 PRO A C 1
ATOM 1100 O O . PRO A 1 142 ? 8.019 6.965 10.487 1.00 86.31 142 PRO A O 1
ATOM 1103 N N . SER A 1 143 ? 6.909 6.767 12.441 1.00 82.75 143 SER A N 1
ATOM 1104 C CA . SER A 1 143 ? 6.682 5.325 12.347 1.00 82.75 143 SER A CA 1
ATOM 1105 C C . SER A 1 143 ? 5.273 5.011 11.855 1.00 82.75 143 SER A C 1
ATOM 1107 O O . SER A 1 143 ? 4.303 5.625 12.299 1.00 82.75 143 SER A O 1
ATOM 1109 N N . LEU A 1 144 ? 5.144 3.990 11.000 1.00 80.06 144 LEU A N 1
ATOM 1110 C CA . LEU A 1 144 ? 3.841 3.458 10.583 1.00 80.06 144 LEU A CA 1
ATOM 1111 C C . LEU A 1 144 ? 3.063 2.869 11.774 1.00 80.06 144 LEU A C 1
ATOM 1113 O O . LEU A 1 144 ? 1.840 2.881 11.781 1.00 80.06 144 LEU A O 1
ATOM 1117 N N . THR A 1 145 ? 3.758 2.424 12.826 1.00 83.69 145 THR A N 1
ATOM 1118 C CA . THR A 1 145 ? 3.119 1.904 14.047 1.00 83.69 145 THR A CA 1
ATOM 1119 C C . THR A 1 145 ? 2.348 2.965 14.838 1.00 83.69 145 THR A C 1
ATOM 1121 O O . THR A 1 145 ? 1.603 2.611 15.749 1.00 83.69 145 THR A O 1
ATOM 1124 N N . ALA A 1 146 ? 2.492 4.252 14.497 1.00 88.38 146 ALA A N 1
ATOM 1125 C CA . ALA A 1 146 ? 1.731 5.337 15.108 1.00 88.38 146 ALA A CA 1
ATOM 1126 C C . ALA A 1 146 ? 0.315 5.506 14.524 1.00 88.38 146 ALA A C 1
ATOM 1128 O O . ALA A 1 146 ? -0.527 6.131 15.167 1.00 88.38 146 ALA A O 1
ATOM 1129 N N . PHE A 1 147 ? 0.014 4.951 13.343 1.00 89.00 147 PHE A N 1
ATOM 1130 C CA . PHE A 1 147 ? -1.291 5.145 12.696 1.00 89.00 147 PHE A CA 1
ATOM 1131 C C . PHE A 1 147 ? -2.496 4.684 13.536 1.00 89.00 147 PHE A C 1
ATOM 1133 O O . PHE A 1 147 ? -3.440 5.477 13.676 1.00 89.00 147 PHE A O 1
ATOM 1140 N N . PRO A 1 148 ? -2.455 3.513 14.205 1.00 91.50 148 PRO A N 1
ATOM 1141 C CA . PRO A 1 148 ? -3.524 3.096 15.109 1.00 91.50 148 PRO A CA 1
ATOM 1142 C C . PRO A 1 148 ? -3.767 4.071 16.270 1.00 91.50 148 PRO A C 1
ATOM 1144 O O . PRO A 1 148 ? -4.907 4.222 16.709 1.00 91.50 148 PRO A O 1
ATOM 1147 N N . LEU A 1 149 ? -2.729 4.770 16.754 1.00 94.25 149 LEU A N 1
ATOM 1148 C CA . LEU A 1 149 ? -2.864 5.749 17.840 1.00 94.25 149 LEU A CA 1
ATOM 1149 C C . LEU A 1 149 ? -3.679 6.967 17.392 1.00 94.25 149 LEU A C 1
ATOM 1151 O O . LEU A 1 149 ? -4.536 7.433 18.140 1.00 94.25 149 LEU A O 1
ATOM 1155 N N . PHE A 1 150 ? -3.493 7.438 16.154 1.00 94.38 150 PHE A N 1
ATOM 1156 C CA . PHE A 1 150 ? -4.295 8.542 15.619 1.00 94.38 150 PHE A CA 1
ATOM 1157 C C . PHE A 1 150 ? -5.774 8.162 15.499 1.00 94.38 150 PHE A C 1
ATOM 1159 O O . PHE A 1 150 ? -6.650 8.955 15.842 1.00 94.38 150 PHE A O 1
ATOM 1166 N N . GLY A 1 151 ? -6.066 6.958 14.998 1.00 95.38 151 GLY A N 1
ATOM 1167 C CA . GLY A 1 151 ? -7.438 6.456 14.891 1.00 95.38 151 GLY A CA 1
ATOM 1168 C C . GLY A 1 151 ? -8.105 6.286 16.252 1.00 95.38 151 GLY A C 1
ATOM 1169 O O . GLY A 1 151 ? -9.226 6.757 16.468 1.00 95.38 151 GLY A O 1
ATOM 1170 N N . ARG A 1 152 ? -7.367 5.722 17.211 1.00 97.06 152 ARG A N 1
ATOM 1171 C CA . ARG A 1 152 ? -7.788 5.602 18.607 1.00 97.06 152 ARG A CA 1
ATOM 1172 C C . ARG A 1 152 ? -8.143 6.953 19.223 1.00 97.06 152 ARG A C 1
ATOM 1174 O O . ARG A 1 152 ? -9.243 7.106 19.756 1.00 97.06 152 ARG A O 1
ATOM 1181 N N . GLN A 1 153 ? -7.240 7.926 19.120 1.00 97.31 153 GLN A N 1
ATOM 1182 C CA . GLN A 1 153 ? -7.419 9.270 19.666 1.00 97.31 153 GLN A CA 1
ATOM 1183 C C . GLN A 1 153 ? -8.684 9.933 19.097 1.00 97.31 153 GLN A C 1
ATOM 1185 O O . GLN A 1 153 ? -9.499 10.481 19.846 1.00 97.31 153 GLN A O 1
ATOM 1190 N N . ARG A 1 154 ? -8.914 9.819 17.779 1.00 97.12 154 ARG A N 1
ATOM 1191 C CA . ARG A 1 154 ? -10.136 10.325 17.130 1.00 97.12 154 ARG A CA 1
ATOM 1192 C C . ARG A 1 154 ? -11.397 9.638 17.655 1.00 97.12 154 ARG A C 1
ATOM 1194 O O . ARG A 1 154 ? -12.367 10.329 17.971 1.00 97.12 154 ARG A O 1
ATOM 1201 N N . CYS A 1 155 ? -11.389 8.312 17.795 1.00 98.19 155 CYS A N 1
ATOM 1202 C CA . CYS A 1 155 ? -12.534 7.561 18.319 1.00 98.19 155 CYS A CA 1
ATOM 1203 C C . CYS A 1 155 ? -12.857 7.951 19.768 1.00 98.19 155 CYS A C 1
ATOM 1205 O O . CYS A 1 155 ? -14.017 8.205 20.093 1.00 98.19 155 CYS A O 1
ATOM 1207 N N . ARG A 1 156 ? -11.843 8.086 20.630 1.00 98.06 156 ARG A N 1
ATOM 1208 C CA . ARG A 1 156 ? -12.016 8.529 22.025 1.00 98.06 156 ARG A CA 1
ATOM 1209 C C . ARG A 1 156 ? -12.610 9.926 22.115 1.00 98.06 156 ARG A C 1
ATOM 1211 O O . ARG A 1 156 ? -13.571 10.124 22.858 1.00 98.06 156 ARG A O 1
ATOM 1218 N N . ALA A 1 157 ? -12.107 10.859 21.307 1.00 97.00 157 ALA A N 1
ATOM 1219 C CA . ALA A 1 157 ? -12.653 12.209 21.226 1.00 97.00 157 ALA A CA 1
ATOM 1220 C C . ALA A 1 157 ? -14.129 12.203 20.786 1.00 97.00 157 ALA A C 1
ATOM 1222 O O . ALA A 1 157 ? -14.951 12.908 21.370 1.00 97.00 157 ALA A O 1
ATOM 1223 N N . LYS A 1 158 ? -14.495 11.370 19.800 1.00 98.00 158 LYS A N 1
ATOM 1224 C CA . LYS A 1 158 ? -15.889 11.202 19.349 1.00 98.00 158 LYS A CA 1
ATOM 1225 C C . LYS A 1 158 ? -16.805 10.605 20.416 1.00 98.00 158 LYS A C 1
ATOM 1227 O O . LYS A 1 158 ? -17.978 10.964 20.460 1.00 98.00 158 LYS A O 1
ATOM 1232 N N . LEU A 1 159 ? -16.274 9.742 21.277 1.00 98.00 159 LEU A N 1
ATOM 1233 C CA . LEU A 1 159 ? -16.992 9.132 22.399 1.00 98.00 159 LEU A CA 1
ATOM 1234 C C . LEU A 1 159 ? -17.018 10.016 23.661 1.00 98.00 159 LEU A C 1
ATOM 1236 O O . LEU A 1 159 ? -17.636 9.635 24.651 1.00 98.00 159 LEU A O 1
ATOM 1240 N N . GLY A 1 160 ? -16.358 11.182 23.652 1.00 97.75 160 GLY A N 1
ATOM 1241 C CA . GLY A 1 160 ? -16.270 12.070 24.817 1.00 97.75 160 GLY A CA 1
ATOM 1242 C C . GLY A 1 160 ? -15.402 11.519 25.954 1.00 97.75 160 GLY A C 1
ATOM 1243 O O . GLY A 1 160 ? -15.576 11.917 27.106 1.00 97.75 160 GLY A O 1
ATOM 1244 N N . LEU A 1 161 ? -14.489 10.593 25.650 1.00 97.81 161 LEU A N 1
ATOM 1245 C CA . LEU A 1 161 ? -13.562 10.028 26.626 1.00 97.81 161 LEU A CA 1
ATOM 1246 C C . LEU A 1 161 ? -12.397 11.002 26.885 1.00 97.81 161 LEU A C 1
ATOM 1248 O O . LEU A 1 161 ? -11.942 11.669 25.953 1.00 97.81 161 LEU A O 1
ATOM 1252 N N . PRO A 1 162 ? -11.892 11.099 28.129 1.00 96.31 162 PRO A N 1
ATOM 1253 C CA . PRO A 1 162 ? -10.732 11.933 28.437 1.00 96.31 162 PRO A CA 1
ATOM 1254 C C . PRO A 1 162 ? -9.474 11.395 27.747 1.00 96.31 162 PRO A C 1
ATOM 1256 O O . PRO A 1 162 ? -9.317 10.183 27.627 1.00 96.31 162 PRO A O 1
ATOM 1259 N N . ALA A 1 163 ? -8.561 12.273 27.331 1.00 93.88 163 ALA A N 1
ATOM 1260 C CA . ALA A 1 163 ? -7.295 11.849 26.734 1.00 93.88 163 ALA A CA 1
ATOM 1261 C C . ALA A 1 163 ? -6.435 11.048 27.732 1.00 93.88 163 ALA A C 1
ATOM 1263 O O . ALA A 1 163 ? -6.416 11.365 28.924 1.00 93.88 163 ALA A O 1
ATOM 1264 N N . ASP A 1 164 ? -5.726 10.027 27.250 1.00 95.38 164 ASP A N 1
ATOM 1265 C CA . ASP A 1 164 ? -4.779 9.226 28.034 1.00 95.38 164 ASP A CA 1
ATOM 1266 C C . ASP A 1 164 ? -3.345 9.255 27.471 1.00 95.38 164 ASP A C 1
ATOM 1268 O O . ASP A 1 164 ? -3.011 10.038 26.583 1.00 95.38 164 ASP A O 1
ATOM 1272 N N . ASP A 1 165 ? -2.463 8.431 28.035 1.00 94.38 165 ASP A N 1
ATOM 1273 C CA . ASP A 1 165 ? -1.039 8.404 27.691 1.00 94.38 165 ASP A CA 1
ATOM 1274 C C . ASP A 1 165 ? -0.778 8.000 26.234 1.00 94.38 165 ASP A C 1
ATOM 1276 O O . ASP A 1 165 ? 0.146 8.522 25.614 1.00 94.38 165 ASP A O 1
ATOM 1280 N N . LEU A 1 166 ? -1.615 7.129 25.664 1.00 94.12 166 LEU A N 1
ATOM 1281 C CA . LEU A 1 166 ? -1.515 6.742 24.257 1.00 94.12 166 LEU A CA 1
ATOM 1282 C C . LEU A 1 166 ? -1.970 7.880 23.340 1.00 94.12 166 LEU A C 1
ATOM 1284 O O . LEU A 1 166 ? -1.398 8.065 22.269 1.00 94.12 166 LEU A O 1
ATOM 1288 N N . ASP A 1 167 ? -2.948 8.676 23.779 1.00 96.06 167 ASP A N 1
ATOM 1289 C CA . ASP A 1 167 ? -3.356 9.886 23.063 1.00 96.06 167 ASP A CA 1
ATOM 1290 C C . ASP A 1 167 ? -2.233 10.943 23.082 1.00 96.06 167 ASP A C 1
ATOM 1292 O O . ASP A 1 167 ? -1.978 11.586 22.067 1.00 96.06 167 ASP A O 1
ATOM 1296 N N . ARG A 1 168 ? -1.486 11.066 24.192 1.00 94.00 168 ARG A N 1
ATOM 1297 C CA . ARG A 1 168 ? -0.291 11.933 24.264 1.00 94.00 168 ARG A CA 1
ATOM 1298 C C . ARG A 1 168 ? 0.827 11.456 23.333 1.00 94.00 168 ARG A C 1
ATOM 1300 O O . ARG A 1 168 ? 1.447 12.280 22.663 1.00 94.00 168 ARG A O 1
ATOM 1307 N N . ALA A 1 169 ? 1.066 10.147 23.264 1.00 93.62 169 ALA A N 1
ATOM 1308 C CA . ALA A 1 169 ? 2.030 9.573 22.325 1.00 93.62 169 ALA A CA 1
ATOM 1309 C C . ALA A 1 169 ? 1.608 9.810 20.862 1.00 93.62 169 ALA A C 1
ATOM 1311 O O . ALA A 1 169 ? 2.461 10.058 20.009 1.00 93.62 169 ALA A O 1
ATOM 1312 N N . ALA A 1 170 ? 0.300 9.793 20.571 1.00 94.44 170 ALA A N 1
ATOM 1313 C CA . ALA A 1 170 ? -0.231 10.164 19.261 1.00 94.44 170 ALA A CA 1
ATOM 1314 C C . ALA A 1 170 ? 0.112 11.622 18.911 1.00 94.44 170 ALA A C 1
ATOM 1316 O O . ALA A 1 170 ? 0.605 11.883 17.817 1.00 94.44 170 ALA A O 1
ATOM 1317 N N . ASP A 1 171 ? -0.064 12.562 19.842 1.00 94.94 171 ASP A N 1
ATOM 1318 C CA . ASP A 1 171 ? 0.298 13.968 19.614 1.00 94.94 171 ASP A CA 1
ATOM 1319 C C . ASP A 1 171 ? 1.799 14.130 19.306 1.00 94.94 171 ASP A C 1
ATOM 1321 O O . ASP A 1 171 ? 2.168 14.805 18.344 1.00 94.94 171 ASP A O 1
ATOM 1325 N N . VAL A 1 172 ? 2.674 13.446 20.057 1.00 93.94 172 VAL A N 1
ATOM 1326 C CA . VAL A 1 172 ? 4.128 13.445 19.795 1.00 93.94 172 VAL A CA 1
ATOM 1327 C C . VAL A 1 172 ? 4.450 12.876 18.411 1.00 93.94 172 VAL A C 1
ATOM 1329 O O . VAL A 1 172 ? 5.286 13.426 17.689 1.00 93.94 172 VAL A O 1
ATOM 1332 N N . ALA A 1 173 ? 3.778 11.797 18.012 1.00 92.94 173 ALA A N 1
ATOM 1333 C CA . ALA A 1 173 ? 3.958 11.198 16.697 1.00 92.94 173 ALA A CA 1
ATOM 1334 C C . ALA A 1 173 ? 3.513 12.135 15.563 1.00 92.94 173 ALA A C 1
ATOM 1336 O O . ALA A 1 173 ? 4.170 12.188 14.517 1.00 92.94 173 ALA A O 1
ATOM 1337 N N . ASP A 1 174 ? 2.423 12.885 15.756 1.00 93.69 174 ASP A N 1
ATOM 1338 C CA . ASP A 1 174 ? 1.952 13.867 14.778 1.00 93.69 174 ASP A CA 1
ATOM 1339 C C . ASP A 1 174 ? 2.921 15.049 14.653 1.00 93.69 174 ASP A C 1
ATOM 1341 O O . ASP A 1 174 ? 3.234 15.467 13.534 1.00 93.69 174 ASP A O 1
ATOM 1345 N N . ASP A 1 175 ? 3.461 15.530 15.775 1.00 93.31 175 ASP A N 1
ATOM 1346 C CA . ASP A 1 175 ? 4.504 16.559 15.797 1.00 93.31 175 ASP A CA 1
ATOM 1347 C C . ASP A 1 175 ? 5.748 16.094 15.024 1.00 93.31 175 ASP A C 1
ATOM 1349 O O . ASP A 1 175 ? 6.199 16.778 14.101 1.00 93.31 175 ASP A O 1
ATOM 1353 N N . ASN A 1 176 ? 6.251 14.886 15.310 1.00 91.19 176 ASN A N 1
ATOM 1354 C CA . ASN A 1 176 ? 7.385 14.295 14.590 1.00 91.19 176 ASN A CA 1
ATOM 1355 C C . ASN A 1 176 ? 7.109 14.178 13.082 1.00 91.19 176 ASN A C 1
ATOM 1357 O O . ASN A 1 176 ? 7.981 14.466 12.257 1.00 91.19 176 ASN A O 1
ATOM 1361 N N . ARG A 1 177 ? 5.888 13.780 12.700 1.00 91.00 177 ARG A N 1
ATOM 1362 C CA . ARG A 1 177 ? 5.453 13.688 11.298 1.00 91.00 177 ARG A CA 1
ATOM 1363 C C . ARG A 1 177 ? 5.499 15.041 10.603 1.00 91.00 177 ARG A C 1
ATOM 1365 O O . ARG A 1 177 ? 6.026 15.121 9.493 1.00 91.00 177 ARG A O 1
ATOM 1372 N N . ARG A 1 178 ? 4.988 16.094 11.241 1.00 91.81 178 ARG A N 1
ATOM 1373 C CA . ARG A 1 178 ? 5.029 17.462 10.704 1.00 91.81 178 ARG A CA 1
ATOM 1374 C C . ARG A 1 178 ? 6.461 17.966 10.580 1.00 91.81 178 ARG A C 1
ATOM 1376 O O . ARG A 1 178 ? 6.853 18.403 9.504 1.00 91.81 178 ARG A O 1
ATOM 1383 N N . GLU A 1 179 ? 7.274 17.817 11.624 1.00 91.44 179 GLU A N 1
ATOM 1384 C CA . GLU A 1 179 ? 8.681 18.229 11.597 1.00 91.44 179 GLU A CA 1
ATOM 1385 C C . GLU A 1 179 ? 9.492 17.499 10.517 1.00 91.44 179 GLU A C 1
ATOM 1387 O O . GLU A 1 179 ? 10.376 18.091 9.886 1.00 91.44 179 GLU A O 1
ATOM 1392 N N . PHE A 1 180 ? 9.206 16.212 10.299 1.00 89.56 180 PHE A N 1
ATOM 1393 C CA . PHE A 1 180 ? 9.838 15.414 9.256 1.00 89.56 180 PHE A CA 1
ATOM 1394 C C . PHE A 1 180 ? 9.447 15.897 7.857 1.00 89.56 180 PHE A C 1
ATOM 1396 O O . PHE A 1 180 ? 10.334 16.090 7.024 1.00 89.56 180 PHE A O 1
ATOM 1403 N N . VAL A 1 181 ? 8.157 16.152 7.610 1.00 88.94 181 VAL A N 1
ATOM 1404 C CA . VAL A 1 181 ? 7.679 16.737 6.345 1.00 88.94 181 VAL A CA 1
ATOM 1405 C C . VAL A 1 181 ? 8.321 18.102 6.111 1.00 88.94 181 VAL A C 1
ATOM 1407 O O . VAL A 1 181 ? 8.952 18.295 5.076 1.00 88.94 181 VAL A O 1
ATOM 1410 N N . ASP A 1 182 ? 8.296 18.997 7.099 1.00 90.81 182 ASP A N 1
ATOM 1411 C CA . ASP A 1 182 ? 8.942 20.309 7.015 1.00 90.81 182 ASP A CA 1
ATOM 1412 C C . ASP A 1 182 ? 10.442 20.191 6.702 1.00 90.81 182 ASP A C 1
ATOM 1414 O O . ASP A 1 182 ? 11.022 21.004 5.980 1.00 90.81 182 ASP A O 1
ATOM 1418 N N . ARG A 1 183 ? 11.122 19.185 7.269 1.00 88.50 183 ARG A N 1
ATOM 1419 C CA . ARG A 1 183 ? 12.533 18.913 6.977 1.00 88.50 183 ARG A CA 1
ATOM 1420 C C . ARG A 1 183 ? 12.714 18.463 5.531 1.00 88.50 183 ARG A C 1
ATOM 1422 O O . ARG A 1 183 ? 13.614 18.986 4.878 1.00 88.50 183 ARG A O 1
ATOM 1429 N N . LEU A 1 184 ? 11.890 17.537 5.040 1.00 86.62 184 LEU A N 1
ATOM 1430 C CA . LEU A 1 184 ? 11.923 17.093 3.646 1.00 86.62 184 LEU A CA 1
ATOM 1431 C C . LEU A 1 184 ? 11.663 18.253 2.687 1.00 86.62 184 LEU A C 1
ATOM 1433 O O . LEU A 1 184 ? 12.399 18.403 1.718 1.00 86.62 184 LEU A O 1
ATOM 1437 N N . GLU A 1 185 ? 10.688 19.108 2.984 1.00 85.94 185 GLU A N 1
ATOM 1438 C CA . GLU A 1 185 ? 10.395 20.303 2.195 1.00 85.94 185 GLU A CA 1
ATOM 1439 C C . GLU A 1 185 ? 11.564 21.289 2.206 1.00 85.94 185 GLU A C 1
ATOM 1441 O O . GLU A 1 185 ? 11.950 21.790 1.154 1.00 85.94 185 GLU A O 1
ATOM 1446 N N . ARG A 1 186 ? 12.205 21.520 3.360 1.00 86.31 186 ARG A N 1
ATOM 1447 C CA . ARG A 1 186 ? 13.426 22.339 3.438 1.00 86.31 186 ARG A CA 1
ATOM 1448 C C . ARG A 1 186 ? 14.571 21.751 2.618 1.00 86.31 186 ARG A C 1
ATOM 1450 O O . ARG A 1 186 ? 15.257 22.508 1.941 1.00 86.31 186 ARG A O 1
ATOM 1457 N N . VAL A 1 187 ? 14.782 20.432 2.650 1.00 81.00 187 VAL A N 1
ATOM 1458 C CA . VAL A 1 187 ? 15.786 19.762 1.801 1.00 81.00 187 VAL A CA 1
ATOM 1459 C C . VAL A 1 187 ? 15.425 19.894 0.320 1.00 81.00 187 VAL A C 1
ATOM 1461 O O . VAL A 1 187 ? 16.285 20.209 -0.498 1.00 81.00 187 VAL A O 1
ATOM 1464 N N . ALA A 1 188 ? 14.154 19.712 -0.026 1.00 76.12 188 ALA A N 1
ATOM 1465 C CA . ALA A 1 188 ? 13.658 19.887 -1.384 1.00 76.12 188 ALA A CA 1
ATOM 1466 C C . ALA A 1 188 ? 13.724 21.349 -1.857 1.00 76.12 188 ALA A C 1
ATOM 1468 O O . ALA A 1 188 ? 13.783 21.578 -3.057 1.00 76.12 188 ALA A O 1
ATOM 1469 N N . ALA A 1 189 ? 13.721 22.325 -0.942 1.00 75.69 189 ALA A N 1
ATOM 1470 C CA . ALA A 1 189 ? 13.837 23.752 -1.239 1.00 75.69 189 ALA A CA 1
ATOM 1471 C C . ALA A 1 189 ? 15.293 24.250 -1.305 1.00 75.69 189 ALA A C 1
ATOM 1473 O O . ALA A 1 189 ? 15.582 25.194 -2.040 1.00 75.69 189 ALA A O 1
ATOM 1474 N N . THR A 1 190 ? 16.222 23.648 -0.549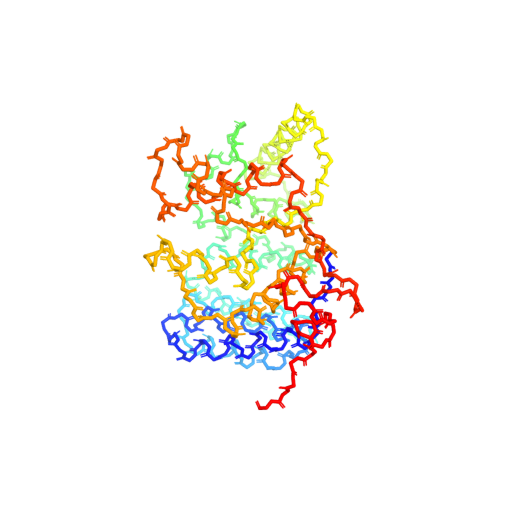 1.00 68.12 190 THR A N 1
ATOM 1475 C CA . THR A 1 190 ? 17.669 23.925 -0.669 1.00 68.12 190 THR A CA 1
ATOM 1476 C C . THR A 1 190 ? 18.276 23.264 -1.902 1.00 68.12 190 THR A C 1
ATOM 1478 O O . THR A 1 190 ? 19.257 23.761 -2.457 1.00 68.12 190 THR A O 1
ATOM 1481 N N . GLN A 1 191 ? 17.659 22.187 -2.382 1.00 55.34 191 GLN A N 1
ATOM 1482 C CA . GLN A 1 191 ? 17.779 21.757 -3.765 1.00 55.34 191 GLN A CA 1
ATOM 1483 C C . GLN A 1 191 ? 16.996 22.765 -4.615 1.00 55.34 191 GLN A C 1
ATOM 1485 O O . GLN A 1 191 ? 15.777 22.829 -4.532 1.00 55.34 191 GLN A O 1
ATOM 1490 N N . ALA A 1 192 ? 17.670 23.603 -5.412 1.00 49.25 192 ALA A N 1
ATOM 1491 C CA . ALA A 1 192 ? 16.961 24.466 -6.361 1.00 49.25 192 ALA A CA 1
ATOM 1492 C C . ALA A 1 192 ? 15.947 23.608 -7.145 1.00 49.25 192 ALA A C 1
ATOM 1494 O O . ALA A 1 192 ? 16.329 22.497 -7.537 1.00 49.25 192 ALA A O 1
ATOM 1495 N N . PRO A 1 193 ? 14.696 24.070 -7.372 1.00 44.81 193 PRO A N 1
ATOM 1496 C CA . PRO A 1 193 ? 13.709 23.304 -8.116 1.00 44.81 193 PRO A CA 1
ATOM 1497 C C . PRO A 1 193 ? 14.329 23.004 -9.468 1.00 44.81 193 PRO A C 1
ATOM 1499 O O . PRO A 1 193 ? 14.442 23.873 -10.332 1.00 44.81 193 PRO A O 1
ATOM 1502 N N . THR A 1 194 ? 14.807 21.776 -9.631 1.00 45.31 194 THR A N 1
ATOM 1503 C CA . THR A 1 194 ? 15.234 21.319 -10.934 1.00 45.31 194 THR A CA 1
ATOM 1504 C C . THR A 1 194 ? 13.902 21.148 -11.637 1.00 45.31 194 THR A C 1
ATOM 1506 O O . THR A 1 194 ? 13.120 20.302 -11.192 1.00 45.31 194 THR A O 1
ATOM 1509 N N . PRO A 1 195 ? 13.555 21.984 -12.637 1.00 46.44 195 PRO A N 1
ATOM 1510 C CA . PRO A 1 195 ? 12.327 21.759 -13.381 1.00 46.44 195 PRO A CA 1
ATOM 1511 C C . PRO A 1 195 ? 12.357 20.295 -13.787 1.00 46.44 195 PRO A C 1
ATOM 1513 O O . PRO A 1 195 ? 13.417 19.840 -14.228 1.00 46.44 195 PRO A O 1
ATOM 1516 N N . ALA A 1 196 ? 11.261 19.563 -13.550 1.00 47.50 196 ALA A N 1
ATOM 1517 C CA . ALA A 1 196 ? 11.149 18.168 -13.942 1.00 47.50 196 ALA A CA 1
ATOM 1518 C C . ALA A 1 196 ? 11.572 18.096 -15.405 1.00 47.50 196 ALA A C 1
ATOM 1520 O O . ALA A 1 196 ? 10.816 18.485 -16.300 1.00 47.50 196 ALA A O 1
ATOM 1521 N N . ARG A 1 197 ?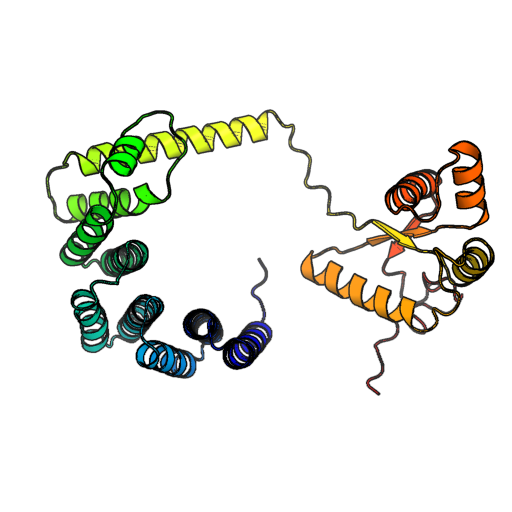 12.830 17.710 -15.652 1.00 44.50 197 ARG A N 1
ATOM 1522 C CA . ARG A 1 197 ? 13.288 17.510 -17.012 1.00 44.50 197 ARG A CA 1
ATOM 1523 C C . ARG A 1 197 ? 12.366 16.403 -17.498 1.00 44.50 197 ARG A C 1
ATOM 1525 O O . ARG A 1 197 ? 12.269 15.389 -16.796 1.00 44.50 197 ARG A O 1
ATOM 1532 N N . PRO A 1 198 ? 11.635 16.589 -18.611 1.00 51.06 198 PRO A N 1
ATOM 1533 C CA . PRO A 1 198 ? 10.947 15.458 -19.213 1.00 51.06 198 PRO A CA 1
ATOM 1534 C C . PRO A 1 198 ? 11.971 14.328 -19.268 1.00 51.06 198 PRO A C 1
ATOM 1536 O O . PRO A 1 198 ? 13.108 14.595 -19.661 1.00 51.06 198 PRO A O 1
ATOM 1539 N N . ARG A 1 199 ? 11.632 13.133 -18.762 1.00 54.50 199 ARG A N 1
ATOM 1540 C CA . ARG A 1 199 ? 12.558 11.996 -18.813 1.00 54.50 199 ARG A CA 1
ATOM 1541 C C . ARG A 1 199 ? 12.951 11.827 -20.277 1.00 54.50 199 ARG A C 1
ATOM 1543 O O . ARG A 1 199 ? 12.133 11.418 -21.096 1.00 54.50 199 ARG A O 1
ATOM 1550 N N . VAL A 1 200 ? 14.166 12.250 -20.612 1.00 61.66 200 VAL A N 1
ATOM 1551 C CA . VAL A 1 200 ? 14.710 12.109 -21.954 1.00 61.66 200 VAL A CA 1
ATOM 1552 C C . VAL A 1 200 ? 15.225 10.687 -21.993 1.00 61.66 200 VAL A C 1
ATOM 1554 O O . VAL A 1 200 ? 16.249 10.384 -21.389 1.00 61.66 200 VAL A O 1
ATOM 1557 N N . ILE A 1 201 ? 14.465 9.798 -22.624 1.00 76.75 201 ILE A N 1
ATOM 1558 C CA . ILE A 1 201 ? 14.974 8.470 -22.946 1.00 76.75 201 ILE A CA 1
ATOM 1559 C C . ILE A 1 201 ? 16.037 8.699 -24.023 1.00 76.75 201 ILE A C 1
ATOM 1561 O O . ILE A 1 201 ? 15.726 9.190 -25.113 1.00 76.75 201 ILE A O 1
ATOM 1565 N N . GLU A 1 202 ? 17.290 8.417 -23.683 1.00 86.38 202 GLU A N 1
ATOM 1566 C CA . GLU A 1 202 ? 18.422 8.453 -24.602 1.00 86.38 202 GLU A CA 1
ATOM 1567 C C . GLU A 1 202 ? 18.894 7.025 -24.838 1.00 86.38 202 GLU A C 1
ATOM 1569 O O . GLU A 1 202 ? 19.151 6.293 -23.886 1.00 86.38 202 GLU A O 1
ATOM 1574 N N . MET A 1 203 ? 18.994 6.613 -26.100 1.00 88.62 203 MET A N 1
ATOM 1575 C CA . MET A 1 203 ? 19.381 5.244 -26.431 1.00 88.62 203 MET A CA 1
ATOM 1576 C C . MET A 1 203 ? 20.431 5.234 -27.532 1.00 88.62 203 MET A C 1
ATOM 1578 O O . MET A 1 203 ? 20.202 5.772 -28.617 1.00 88.62 203 MET A O 1
ATOM 1582 N N . LEU A 1 204 ? 21.571 4.595 -27.262 1.00 91.06 204 LEU A N 1
ATOM 1583 C CA . LEU A 1 204 ? 22.571 4.307 -28.283 1.00 91.06 204 LEU A CA 1
ATOM 1584 C C . LEU A 1 204 ? 22.015 3.263 -29.253 1.00 91.06 204 LEU A C 1
ATOM 1586 O O . LEU A 1 204 ? 21.660 2.156 -28.859 1.00 91.06 204 LEU A O 1
ATOM 1590 N N . VAL A 1 205 ? 21.975 3.616 -30.532 1.00 91.12 205 VAL A N 1
ATOM 1591 C CA . VAL A 1 205 ? 21.610 2.722 -31.624 1.00 91.12 205 VAL A CA 1
ATOM 1592 C C . VAL A 1 205 ? 22.707 2.706 -32.666 1.00 91.12 205 VAL A C 1
ATOM 1594 O O . VAL A 1 205 ? 23.241 3.739 -33.067 1.00 91.12 205 VAL A O 1
ATOM 1597 N N . TRP A 1 206 ? 22.997 1.514 -33.152 1.00 91.62 206 TRP A N 1
ATOM 1598 C CA . TRP A 1 206 ? 23.817 1.310 -34.331 1.00 91.62 206 TRP A CA 1
ATOM 1599 C C . TRP A 1 206 ? 22.862 1.078 -35.492 1.00 91.62 206 TRP A C 1
ATOM 1601 O O . TRP A 1 206 ? 21.993 0.211 -35.414 1.00 91.62 206 TRP A O 1
ATOM 1611 N N . GLN A 1 207 ? 22.942 1.896 -36.540 1.00 90.06 207 GLN A N 1
ATOM 1612 C CA . GLN A 1 207 ? 22.133 1.688 -37.745 1.00 90.06 207 GLN A CA 1
ATOM 1613 C C . GLN A 1 207 ? 22.616 0.441 -38.490 1.00 90.06 207 GLN A C 1
ATOM 1615 O O . GLN A 1 207 ? 23.748 0.022 -38.288 1.00 90.06 207 GLN A O 1
ATOM 1620 N N . ARG A 1 208 ? 21.776 -0.154 -39.346 1.00 88.44 208 ARG A N 1
ATOM 1621 C CA . ARG A 1 208 ? 22.029 -1.477 -39.952 1.00 88.44 208 ARG A CA 1
ATOM 1622 C C . ARG A 1 208 ? 23.437 -1.636 -40.525 1.00 88.44 208 ARG A C 1
ATOM 1624 O O . ARG A 1 208 ? 24.114 -2.608 -40.206 1.00 88.44 208 ARG A O 1
ATOM 1631 N N . ASP A 1 209 ? 23.877 -0.666 -41.316 1.00 89.44 209 ASP A N 1
ATOM 1632 C CA . ASP A 1 209 ? 25.184 -0.716 -41.973 1.00 89.44 209 ASP A CA 1
ATOM 1633 C C . ASP A 1 209 ? 26.332 -0.609 -40.953 1.00 89.44 209 ASP A C 1
ATOM 1635 O O . ASP A 1 209 ? 27.299 -1.368 -41.014 1.00 89.44 209 ASP A O 1
ATOM 1639 N N . GLU A 1 210 ? 26.190 0.272 -39.960 1.00 92.62 210 GLU A N 1
ATOM 1640 C CA . GLU A 1 210 ? 27.153 0.459 -38.867 1.00 92.62 210 GLU A CA 1
ATOM 1641 C C . GLU A 1 210 ? 27.206 -0.752 -37.933 1.00 92.62 210 GLU A C 1
ATOM 1643 O O . GLU A 1 210 ? 28.282 -1.156 -37.514 1.00 92.62 210 GLU A O 1
ATOM 1648 N N . GLN A 1 211 ? 26.068 -1.384 -37.647 1.00 88.94 211 GLN A N 1
ATOM 1649 C CA . GLN A 1 211 ? 25.995 -2.607 -36.849 1.00 88.94 211 GLN A CA 1
ATOM 1650 C C . GLN A 1 211 ? 26.679 -3.774 -37.574 1.00 88.94 211 GLN A C 1
ATOM 1652 O O . GLN A 1 211 ? 27.420 -4.531 -36.954 1.00 88.94 211 GLN A O 1
ATOM 1657 N N . GLN A 1 212 ? 26.502 -3.900 -38.894 1.00 88.38 212 GLN A N 1
ATOM 1658 C CA . GLN A 1 212 ? 27.223 -4.902 -39.687 1.00 88.38 212 GLN A CA 1
ATOM 1659 C C . GLN A 1 212 ? 28.734 -4.657 -39.692 1.00 88.38 212 GLN A C 1
ATOM 1661 O O . GLN A 1 212 ? 29.517 -5.606 -39.659 1.00 88.38 212 GLN A O 1
ATOM 1666 N N . LEU A 1 213 ? 29.162 -3.394 -39.759 1.00 91.75 213 LEU A N 1
ATOM 1667 C CA . LEU A 1 213 ? 30.573 -3.034 -39.648 1.00 91.75 213 LEU A CA 1
ATOM 1668 C C . LEU A 1 213 ? 31.108 -3.324 -38.236 1.00 91.75 213 LEU A C 1
ATOM 1670 O O . LEU A 1 213 ? 32.191 -3.894 -38.112 1.00 91.75 213 LEU A O 1
ATOM 1674 N N . ALA A 1 214 ? 30.339 -3.008 -37.193 1.00 90.94 214 ALA A N 1
ATOM 1675 C CA . ALA A 1 214 ? 30.706 -3.236 -35.799 1.00 90.94 214 ALA A CA 1
ATOM 1676 C C . ALA A 1 214 ? 30.836 -4.733 -35.497 1.00 90.94 214 ALA A C 1
ATOM 1678 O O . ALA A 1 214 ? 31.839 -5.146 -34.930 1.00 90.94 214 ALA A O 1
ATOM 1679 N N . ALA A 1 215 ? 29.904 -5.558 -35.980 1.00 91.31 215 ALA A N 1
ATOM 1680 C CA . ALA A 1 215 ? 29.953 -7.015 -35.847 1.00 91.31 215 ALA A CA 1
ATOM 1681 C C . ALA A 1 215 ? 31.148 -7.652 -36.570 1.00 91.31 215 ALA A C 1
ATOM 1683 O O . ALA A 1 215 ? 31.659 -8.678 -36.135 1.00 91.31 215 ALA A O 1
ATOM 1684 N N . ARG A 1 216 ? 31.639 -7.043 -37.660 1.00 91.50 216 ARG A N 1
ATOM 1685 C CA . ARG A 1 216 ? 32.893 -7.476 -38.302 1.00 91.50 216 ARG A CA 1
ATOM 1686 C C . ARG A 1 216 ? 34.130 -7.099 -37.489 1.00 91.50 216 ARG A C 1
ATOM 1688 O O . ARG A 1 216 ? 35.139 -7.793 -37.576 1.00 91.50 216 ARG A O 1
ATOM 1695 N N . ARG A 1 217 ? 34.081 -5.979 -36.765 1.00 92.50 217 ARG A N 1
ATOM 1696 C CA . ARG A 1 217 ? 35.233 -5.404 -36.057 1.00 92.50 217 ARG A CA 1
ATOM 1697 C C . ARG A 1 217 ? 35.382 -5.919 -34.623 1.00 92.50 217 ARG A C 1
ATOM 1699 O O . ARG A 1 217 ? 36.520 -6.096 -34.194 1.00 92.50 217 ARG A O 1
ATOM 1706 N N . TRP A 1 218 ? 34.257 -6.141 -33.946 1.00 92.94 218 TRP A N 1
ATOM 1707 C CA . TRP A 1 218 ? 34.110 -6.577 -32.553 1.00 92.94 218 TRP A CA 1
ATOM 1708 C C . TRP A 1 218 ? 32.990 -7.636 -32.453 1.00 92.94 218 TRP A C 1
ATOM 1710 O O . TRP A 1 218 ? 31.905 -7.355 -31.926 1.00 92.94 218 TRP A O 1
ATOM 1720 N N . PRO A 1 219 ? 33.190 -8.835 -33.032 1.00 89.25 219 PRO A N 1
ATOM 1721 C CA . PRO A 1 219 ? 32.176 -9.896 -33.083 1.00 89.25 219 PRO A CA 1
ATOM 1722 C C . PRO A 1 219 ? 31.741 -10.414 -31.703 1.00 89.25 219 PRO A C 1
ATOM 1724 O O . PRO A 1 219 ? 30.646 -10.947 -31.559 1.00 89.25 219 PRO A O 1
ATOM 1727 N N . GLU A 1 220 ? 32.585 -10.255 -30.685 1.00 85.31 220 GLU A N 1
ATOM 1728 C CA . GLU A 1 220 ? 32.302 -10.578 -29.285 1.00 85.31 220 GLU A CA 1
ATOM 1729 C C . GLU A 1 220 ? 31.305 -9.612 -28.625 1.00 85.31 220 GLU A C 1
ATOM 1731 O O . GLU A 1 220 ? 30.698 -9.953 -27.612 1.00 85.31 220 GLU A O 1
ATOM 1736 N N . VAL A 1 221 ? 31.107 -8.429 -29.216 1.00 86.19 221 VAL A N 1
ATOM 1737 C CA . VAL A 1 221 ? 30.230 -7.371 -28.695 1.00 86.19 221 VAL A CA 1
ATOM 1738 C C . VAL A 1 221 ? 28.981 -7.183 -29.555 1.00 86.19 221 VAL A C 1
ATOM 1740 O O . VAL A 1 221 ? 27.895 -6.923 -29.035 1.00 86.19 221 VAL A O 1
ATOM 1743 N N . PHE A 1 222 ? 29.119 -7.300 -30.878 1.00 85.56 222 PHE A N 1
ATOM 1744 C CA . PHE A 1 222 ? 28.061 -6.991 -31.835 1.00 85.56 222 PHE A CA 1
ATOM 1745 C C . PHE A 1 222 ? 27.695 -8.208 -32.683 1.00 85.56 222 PHE A C 1
ATOM 1747 O O . PHE A 1 222 ? 28.548 -8.855 -33.284 1.00 85.56 222 PHE A O 1
ATOM 1754 N N . VAL A 1 223 ? 26.392 -8.466 -32.804 1.00 80.69 223 VAL A N 1
ATOM 1755 C CA . VAL A 1 223 ? 25.848 -9.531 -33.655 1.00 80.69 223 VAL A CA 1
ATOM 1756 C C . VAL A 1 223 ? 25.566 -8.989 -35.059 1.00 80.69 223 VAL A C 1
ATOM 1758 O O . VAL A 1 223 ? 25.067 -7.871 -35.209 1.00 80.69 223 VAL A O 1
ATOM 1761 N N . ALA A 1 224 ? 25.909 -9.776 -36.087 1.00 67.06 224 ALA A N 1
ATOM 1762 C CA . ALA A 1 224 ? 25.778 -9.391 -37.495 1.00 67.06 224 ALA A CA 1
ATOM 1763 C C . ALA A 1 224 ? 24.352 -9.551 -38.054 1.00 67.06 224 ALA A C 1
ATOM 1765 O O . ALA A 1 224 ? 23.956 -8.768 -38.920 1.00 67.06 224 ALA A O 1
ATOM 1766 N N . ASP A 1 225 ? 23.592 -10.545 -37.581 1.00 69.00 225 ASP A N 1
ATOM 1767 C CA . ASP A 1 225 ? 22.192 -10.743 -37.971 1.00 69.00 225 ASP A CA 1
ATOM 1768 C C . ASP A 1 225 ? 21.250 -10.077 -36.965 1.00 69.00 225 ASP A C 1
ATOM 1770 O O . ASP A 1 225 ? 21.206 -10.427 -35.789 1.00 69.00 225 ASP A O 1
ATOM 1774 N N . ILE A 1 226 ? 20.534 -9.071 -37.453 1.00 63.75 226 ILE A N 1
ATOM 1775 C CA . ILE A 1 226 ? 19.739 -8.113 -36.671 1.00 63.75 226 ILE A CA 1
ATOM 1776 C C . ILE A 1 226 ? 18.418 -7.786 -37.376 1.00 63.75 226 ILE A C 1
ATOM 1778 O O . ILE A 1 226 ? 17.792 -6.758 -37.097 1.00 63.75 226 ILE A O 1
ATOM 1782 N N . THR A 1 227 ? 18.033 -8.593 -38.371 1.00 59.91 227 THR A N 1
ATOM 1783 C CA . THR A 1 227 ? 16.960 -8.249 -39.317 1.00 59.91 227 THR A CA 1
ATOM 1784 C C . THR A 1 227 ? 15.642 -7.950 -38.593 1.00 59.91 227 THR A C 1
ATOM 1786 O O . THR A 1 227 ? 14.985 -6.957 -38.935 1.00 59.91 227 THR A O 1
ATOM 1789 N N . ASP A 1 228 ? 15.356 -8.705 -37.528 1.00 66.44 228 ASP A N 1
ATOM 1790 C CA . ASP A 1 228 ? 14.161 -8.569 -36.684 1.00 66.44 228 ASP A CA 1
ATOM 1791 C C . ASP A 1 228 ? 14.381 -7.696 -35.430 1.00 66.44 228 ASP A C 1
ATOM 1793 O O . ASP A 1 228 ? 13.452 -7.058 -34.937 1.00 66.44 228 ASP A O 1
ATOM 1797 N N . GLN A 1 229 ? 15.631 -7.522 -34.987 1.00 76.31 229 GLN A N 1
ATOM 1798 C CA . GLN A 1 229 ? 15.969 -6.819 -33.742 1.00 76.31 229 GLN A CA 1
ATOM 1799 C C . GLN A 1 229 ? 15.501 -5.350 -33.715 1.00 76.31 229 GLN A C 1
ATOM 1801 O O . GLN A 1 229 ? 15.123 -4.825 -32.670 1.00 76.31 229 GLN A O 1
ATOM 1806 N N . TYR A 1 230 ? 15.487 -4.655 -34.857 1.00 83.88 230 TYR A N 1
ATOM 1807 C CA . TYR A 1 230 ? 15.006 -3.266 -34.904 1.00 83.88 230 TYR A CA 1
ATOM 1808 C C . TYR A 1 230 ? 13.485 -3.134 -34.772 1.00 83.88 230 TYR A C 1
ATOM 1810 O O . TYR A 1 230 ? 13.014 -2.056 -34.407 1.00 83.88 230 TYR A O 1
ATOM 1818 N N . ALA A 1 231 ? 12.722 -4.174 -35.115 1.00 80.62 231 ALA A N 1
ATOM 1819 C CA . ALA A 1 231 ? 11.279 -4.194 -34.890 1.00 80.62 231 ALA A CA 1
ATOM 1820 C C . ALA A 1 231 ? 10.979 -4.421 -33.399 1.00 80.62 231 ALA A C 1
ATOM 1822 O O . ALA A 1 231 ? 10.137 -3.724 -32.838 1.00 80.62 231 ALA A O 1
ATOM 1823 N N . ASP A 1 232 ? 11.753 -5.281 -32.737 1.00 81.44 232 ASP A N 1
ATOM 1824 C CA . ASP A 1 232 ? 11.648 -5.501 -31.290 1.00 81.44 232 ASP A CA 1
ATOM 1825 C C . ASP A 1 232 ? 12.035 -4.249 -30.495 1.00 81.44 232 ASP A C 1
ATOM 1827 O O . ASP A 1 232 ? 11.328 -3.838 -29.576 1.00 81.44 232 ASP A O 1
ATOM 1831 N N . ILE A 1 233 ? 13.131 -3.584 -30.880 1.00 84.81 233 ILE A N 1
ATOM 1832 C CA . ILE A 1 233 ? 13.542 -2.307 -30.278 1.00 84.81 233 ILE A CA 1
ATOM 1833 C C . ILE A 1 233 ? 12.459 -1.241 -30.486 1.00 84.81 233 ILE A C 1
ATOM 1835 O O . ILE A 1 233 ? 12.157 -0.481 -29.569 1.00 84.81 233 ILE A O 1
ATOM 1839 N N . GLU A 1 234 ? 11.840 -1.182 -31.669 1.00 88.50 234 GLU A N 1
ATOM 1840 C CA . GLU A 1 234 ? 10.715 -0.280 -31.922 1.00 88.50 234 GLU A CA 1
ATOM 1841 C C . GLU A 1 234 ? 9.539 -0.557 -30.975 1.00 88.50 234 GLU A C 1
ATOM 1843 O O . GLU A 1 234 ? 8.956 0.390 -30.444 1.00 88.50 234 GLU A O 1
ATOM 1848 N N . GLN A 1 235 ? 9.170 -1.825 -30.781 1.00 85.31 235 GLN A N 1
ATOM 1849 C CA . GLN A 1 235 ? 8.078 -2.206 -29.890 1.00 85.31 235 GLN A CA 1
ATOM 1850 C C . GLN A 1 235 ? 8.384 -1.813 -28.441 1.00 85.31 235 GLN A C 1
ATOM 1852 O O . GLN A 1 235 ? 7.572 -1.122 -27.824 1.00 85.31 235 GLN A O 1
ATOM 1857 N N . ARG A 1 236 ? 9.583 -2.140 -27.947 1.00 84.19 236 ARG A N 1
ATOM 1858 C CA . ARG A 1 236 ? 10.027 -1.776 -26.594 1.00 84.19 236 ARG A CA 1
ATOM 1859 C C . ARG A 1 236 ? 10.024 -0.266 -26.378 1.00 84.19 236 ARG A C 1
ATOM 1861 O O . ARG A 1 236 ? 9.490 0.213 -25.387 1.00 84.19 236 ARG A O 1
ATOM 1868 N N . LEU A 1 237 ? 10.517 0.517 -27.342 1.00 86.25 237 LEU A N 1
ATOM 1869 C CA . LEU A 1 237 ? 10.456 1.982 -27.263 1.00 86.25 237 LEU A CA 1
ATOM 1870 C C . LEU A 1 237 ? 9.017 2.512 -27.176 1.00 86.25 237 LEU A C 1
ATOM 1872 O O . LEU A 1 237 ? 8.770 3.526 -26.521 1.00 86.25 237 LEU A O 1
ATOM 1876 N N . ARG A 1 238 ? 8.052 1.857 -27.839 1.00 87.50 238 ARG A N 1
ATOM 1877 C CA . ARG A 1 238 ? 6.630 2.227 -27.747 1.00 87.50 238 ARG A CA 1
ATOM 1878 C C . ARG A 1 238 ? 6.045 1.897 -26.383 1.00 87.50 238 ARG A C 1
ATOM 1880 O O . ARG A 1 238 ? 5.257 2.698 -25.889 1.00 87.50 238 ARG A O 1
ATOM 1887 N N . GLU A 1 239 ? 6.392 0.747 -25.822 1.00 84.12 239 GLU A N 1
ATOM 1888 C CA . GLU A 1 239 ? 5.981 0.316 -24.482 1.00 84.12 239 GLU A CA 1
ATOM 1889 C C . GLU A 1 239 ? 6.519 1.290 -23.426 1.00 84.12 239 GLU A C 1
ATOM 1891 O O . GLU A 1 239 ? 5.726 1.949 -22.758 1.00 84.12 239 GLU A O 1
ATOM 1896 N N . GLU A 1 240 ? 7.828 1.540 -23.421 1.00 80.25 240 GLU A N 1
ATOM 1897 C CA . GLU A 1 240 ? 8.503 2.510 -22.544 1.00 80.25 240 GLU A CA 1
ATOM 1898 C C . GLU A 1 240 ? 7.888 3.917 -22.629 1.00 80.25 240 GLU A C 1
ATOM 1900 O O . GLU A 1 240 ? 7.616 4.574 -21.621 1.00 80.25 240 GLU A O 1
ATOM 1905 N N . CYS A 1 241 ? 7.595 4.397 -23.843 1.00 80.62 241 CYS A N 1
ATOM 1906 C CA . CYS A 1 241 ? 6.955 5.701 -24.013 1.00 80.62 241 CYS A CA 1
ATOM 1907 C C . CYS A 1 241 ? 5.519 5.744 -23.481 1.00 80.62 241 CYS A C 1
ATOM 1909 O O . CYS A 1 241 ? 5.097 6.787 -22.977 1.00 80.62 241 CYS A O 1
ATOM 1911 N N . ARG A 1 242 ? 4.759 4.645 -23.591 1.00 80.62 242 ARG A N 1
ATOM 1912 C CA . ARG A 1 242 ? 3.403 4.546 -23.027 1.00 80.62 242 ARG A CA 1
ATOM 1913 C C . ARG A 1 242 ? 3.450 4.517 -21.504 1.00 80.62 242 ARG A C 1
ATOM 1915 O O . ARG A 1 242 ? 2.699 5.260 -20.878 1.00 80.62 242 ARG A O 1
ATOM 1922 N N . GLU A 1 243 ? 4.339 3.714 -20.927 1.00 76.88 243 GLU A N 1
ATOM 1923 C CA . GLU A 1 243 ? 4.501 3.576 -19.476 1.00 76.88 243 GLU A CA 1
ATOM 1924 C C . GLU A 1 243 ? 4.944 4.884 -18.822 1.00 76.88 243 GLU A C 1
ATOM 1926 O O . GLU A 1 243 ? 4.408 5.296 -17.791 1.00 76.88 243 GLU A O 1
ATOM 1931 N N . HIS A 1 244 ? 5.885 5.584 -19.452 1.00 72.00 244 HIS A N 1
ATOM 1932 C CA . HIS A 1 244 ? 6.464 6.808 -18.908 1.00 72.00 244 HIS A CA 1
ATOM 1933 C C . HIS A 1 244 ? 5.832 8.097 -19.441 1.00 72.00 244 HIS A C 1
ATOM 1935 O O . HIS A 1 244 ? 6.301 9.188 -19.111 1.00 72.00 244 HIS A O 1
ATOM 1941 N N . ASN A 1 245 ? 4.764 7.998 -20.243 1.00 69.56 245 ASN A N 1
ATOM 1942 C CA . ASN A 1 245 ? 4.115 9.128 -20.917 1.00 69.56 245 ASN A CA 1
ATOM 1943 C C . ASN A 1 245 ? 5.126 10.034 -21.660 1.00 69.56 245 ASN A C 1
ATOM 1945 O O . ASN A 1 245 ? 4.988 11.262 -21.706 1.00 69.56 245 ASN A O 1
ATOM 1949 N N . ALA A 1 246 ? 6.186 9.430 -22.207 1.00 69.88 246 ALA A N 1
ATOM 1950 C CA . ALA A 1 246 ? 7.234 10.135 -22.926 1.00 69.88 246 ALA A CA 1
ATOM 1951 C C . ALA A 1 246 ? 6.776 10.376 -24.368 1.00 69.88 246 ALA A C 1
ATOM 1953 O O . ALA A 1 246 ? 6.547 9.449 -25.140 1.00 69.88 246 ALA A O 1
ATOM 1954 N N . ALA A 1 247 ? 6.640 11.645 -24.753 1.00 64.38 247 ALA A N 1
ATOM 1955 C CA . ALA A 1 247 ? 6.192 11.991 -26.101 1.00 64.38 247 ALA A CA 1
ATOM 1956 C C . ALA A 1 247 ? 7.277 11.779 -27.176 1.00 64.38 247 ALA A C 1
ATOM 1958 O O . ALA A 1 247 ? 6.948 11.718 -28.364 1.00 64.38 247 ALA A O 1
ATOM 1959 N N . LYS A 1 248 ? 8.563 11.749 -26.785 1.00 73.88 248 LYS A N 1
ATOM 1960 C CA . LYS A 1 248 ? 9.727 11.669 -27.684 1.00 73.88 248 LYS A CA 1
ATOM 1961 C C . LYS A 1 248 ? 10.921 10.993 -27.000 1.00 73.88 248 LYS A C 1
ATOM 1963 O O . LYS A 1 248 ? 11.150 11.212 -25.815 1.00 73.88 248 LYS A O 1
ATOM 1968 N N . VAL A 1 249 ? 11.705 10.265 -27.791 1.00 87.75 249 VAL A N 1
ATOM 1969 C CA . VAL A 1 249 ? 12.973 9.613 -27.416 1.00 87.75 249 VAL A CA 1
ATOM 1970 C C . VAL A 1 249 ? 14.103 10.203 -28.263 1.00 87.75 249 VAL A C 1
ATOM 1972 O O . VAL A 1 249 ? 13.897 10.511 -29.442 1.00 87.75 249 VAL A O 1
ATOM 1975 N N . THR A 1 250 ? 15.296 10.345 -27.688 1.00 91.06 250 THR A N 1
ATOM 1976 C CA . THR A 1 250 ? 16.513 10.727 -28.414 1.00 91.06 250 THR A CA 1
ATOM 1977 C C . THR A 1 250 ? 17.331 9.476 -28.719 1.00 91.06 250 THR A C 1
ATOM 1979 O O . THR A 1 250 ? 17.890 8.844 -27.829 1.00 91.06 250 THR A O 1
ATOM 1982 N N . LEU A 1 251 ? 17.431 9.113 -29.993 1.00 92.50 251 LEU A N 1
ATOM 1983 C CA . LEU A 1 251 ? 18.311 8.039 -30.442 1.00 92.50 251 LEU A CA 1
ATOM 1984 C C . LEU A 1 251 ? 19.694 8.613 -30.745 1.00 92.50 251 LEU A C 1
ATOM 1986 O O . LEU A 1 251 ? 19.811 9.546 -31.538 1.00 92.50 251 LEU A O 1
ATOM 1990 N N . ILE A 1 252 ? 20.735 8.057 -30.137 1.00 94.88 252 ILE A N 1
ATOM 1991 C CA . ILE A 1 252 ? 22.133 8.422 -30.365 1.00 94.88 252 ILE A CA 1
ATOM 1992 C C . ILE A 1 252 ? 22.700 7.445 -31.394 1.00 94.88 252 ILE A C 1
ATOM 1994 O O . ILE A 1 252 ? 22.715 6.242 -31.157 1.00 94.88 252 ILE A O 1
ATOM 1998 N N . SER A 1 253 ? 23.155 7.938 -32.542 1.00 93.19 253 SER A N 1
ATOM 1999 C CA . SER A 1 253 ? 23.680 7.092 -33.616 1.00 93.19 253 SER A CA 1
ATOM 2000 C C . SER A 1 253 ? 25.161 6.790 -33.404 1.00 93.19 253 SER A C 1
ATOM 2002 O O . SER A 1 253 ? 26.013 7.650 -33.653 1.00 93.19 253 SER A O 1
ATOM 2004 N N . GLY A 1 254 ? 25.465 5.550 -33.022 1.00 92.94 254 GLY A N 1
ATOM 2005 C CA . GLY A 1 254 ? 26.826 5.018 -33.014 1.00 92.94 254 GLY A CA 1
ATOM 2006 C C . GLY A 1 254 ? 27.386 4.846 -34.428 1.00 92.94 254 GLY A C 1
ATOM 2007 O O . GLY A 1 254 ? 26.626 4.688 -35.389 1.00 92.94 254 GLY A O 1
ATOM 2008 N N . SER A 1 255 ? 28.711 4.906 -34.551 1.00 94.44 255 SER A N 1
ATOM 2009 C CA . SER A 1 255 ? 29.438 4.510 -35.758 1.00 94.44 255 SER A CA 1
ATOM 2010 C C . SER A 1 255 ? 30.757 3.838 -35.427 1.00 94.44 255 SER A C 1
ATOM 2012 O O . SER A 1 255 ? 31.394 4.161 -34.420 1.00 94.44 255 SER A O 1
ATOM 2014 N N . VAL A 1 256 ? 31.199 2.947 -36.313 1.00 95.06 256 VAL A N 1
ATOM 2015 C CA . VAL A 1 256 ? 32.435 2.183 -36.118 1.00 95.06 256 VAL A CA 1
ATOM 2016 C C . VAL A 1 256 ? 33.622 3.121 -36.053 1.00 95.06 256 VAL A C 1
ATOM 2018 O O . VAL A 1 256 ? 34.424 3.001 -35.133 1.00 95.06 256 VAL A O 1
ATOM 2021 N N . ASP A 1 257 ? 33.695 4.108 -36.942 1.00 95.19 257 ASP A N 1
ATOM 2022 C CA . ASP A 1 257 ? 34.787 5.087 -36.945 1.00 95.19 257 ASP A CA 1
ATOM 2023 C C . ASP A 1 257 ? 34.827 5.902 -35.647 1.00 95.19 257 ASP A C 1
ATOM 2025 O O . ASP A 1 257 ? 35.886 6.130 -35.063 1.00 95.19 257 ASP A O 1
ATOM 2029 N N . GLY A 1 258 ? 33.655 6.322 -35.159 1.00 94.00 258 GLY A N 1
ATOM 2030 C CA . GLY A 1 258 ? 33.556 7.137 -33.955 1.00 94.00 258 GLY A CA 1
ATOM 2031 C C . GLY A 1 258 ? 33.922 6.348 -32.702 1.00 94.00 258 GLY A C 1
ATOM 2032 O O . GLY A 1 258 ? 34.600 6.882 -31.823 1.00 94.00 258 GLY A O 1
ATOM 2033 N N . PHE A 1 259 ? 33.480 5.093 -32.622 1.00 95.94 259 PHE A N 1
ATOM 2034 C CA . PHE A 1 259 ? 33.785 4.217 -31.498 1.00 95.94 259 PHE A CA 1
ATOM 2035 C C . PHE A 1 259 ? 35.236 3.737 -31.543 1.00 95.94 259 PHE A C 1
ATOM 2037 O O . PHE A 1 259 ? 35.909 3.770 -30.522 1.00 95.94 259 PHE A O 1
ATOM 2044 N N . THR A 1 260 ? 35.768 3.427 -32.729 1.00 95.88 260 THR A N 1
ATOM 2045 C CA . THR A 1 260 ? 37.193 3.112 -32.925 1.00 95.88 260 THR A CA 1
ATOM 2046 C C . THR A 1 260 ? 38.059 4.259 -32.426 1.00 95.88 260 THR A C 1
ATOM 2048 O O . THR A 1 260 ? 38.905 4.051 -31.565 1.00 95.88 260 THR A O 1
ATOM 2051 N N . GLY A 1 261 ? 37.786 5.491 -32.868 1.00 95.00 261 GLY A N 1
ATOM 2052 C CA . GLY A 1 261 ? 38.543 6.652 -32.406 1.00 95.00 261 GLY A CA 1
ATOM 2053 C C . GLY A 1 261 ? 38.384 6.929 -30.906 1.00 95.00 261 GLY A C 1
ATOM 2054 O O . GLY A 1 261 ? 39.283 7.506 -30.301 1.00 95.00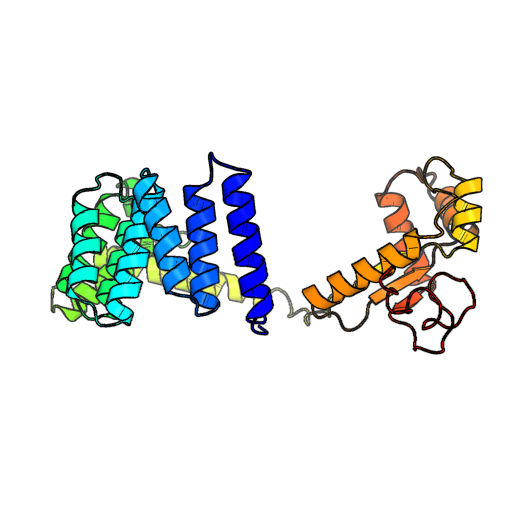 261 GLY A O 1
ATOM 2055 N N . TYR A 1 262 ? 37.257 6.551 -30.291 1.00 94.44 262 TYR A N 1
ATOM 2056 C CA . TYR A 1 262 ? 37.079 6.626 -28.838 1.00 94.44 262 TYR A CA 1
ATOM 2057 C C . TYR A 1 262 ? 37.988 5.622 -28.118 1.00 94.44 262 TYR A C 1
ATOM 2059 O O . TYR A 1 262 ? 38.793 6.033 -27.286 1.00 94.44 262 TYR A O 1
ATOM 2067 N N . LEU A 1 263 ? 37.923 4.347 -28.509 1.00 95.56 263 LEU A N 1
ATOM 2068 C CA . LEU A 1 263 ? 38.719 3.266 -27.923 1.00 95.56 263 LEU A CA 1
ATOM 2069 C C . LEU A 1 263 ? 40.223 3.487 -28.122 1.00 95.56 263 LEU A C 1
ATOM 2071 O O . LEU A 1 263 ? 41.004 3.226 -27.218 1.00 95.56 263 LEU A O 1
ATOM 2075 N N . GLU A 1 264 ? 40.645 4.030 -29.267 1.00 94.81 264 GLU A N 1
ATOM 2076 C CA . GLU A 1 264 ? 42.050 4.387 -29.512 1.00 94.81 264 GLU A CA 1
ATOM 2077 C C . GLU A 1 264 ? 42.567 5.469 -28.554 1.00 94.81 264 GLU A C 1
ATOM 2079 O O . GLU A 1 264 ? 43.751 5.481 -28.223 1.00 94.81 264 GLU A O 1
ATOM 2084 N N . ARG A 1 265 ? 41.699 6.385 -28.101 1.00 94.31 265 ARG A N 1
ATOM 2085 C CA . ARG A 1 265 ? 42.083 7.440 -27.151 1.00 94.31 265 ARG A CA 1
ATOM 2086 C C . ARG A 1 265 ? 42.101 6.963 -25.709 1.00 94.31 265 ARG A C 1
ATOM 2088 O O . ARG A 1 265 ? 42.921 7.457 -24.940 1.00 94.31 265 ARG A O 1
ATOM 2095 N N . THR A 1 266 ? 41.169 6.095 -25.330 1.00 93.06 266 THR A N 1
ATOM 2096 C CA . THR A 1 266 ? 41.005 5.688 -23.931 1.00 93.06 266 THR A CA 1
ATOM 2097 C C . THR A 1 266 ? 41.717 4.379 -23.604 1.00 93.06 266 THR A C 1
ATOM 2099 O O . THR A 1 266 ? 42.162 4.201 -22.476 1.00 93.06 266 THR A O 1
ATOM 2102 N N . GLY A 1 267 ? 41.901 3.503 -24.594 1.00 91.69 267 GLY A N 1
ATOM 2103 C CA . GLY A 1 267 ? 42.447 2.158 -24.412 1.00 91.69 267 GLY A CA 1
ATOM 2104 C C . GLY A 1 267 ? 41.470 1.184 -23.749 1.00 91.69 267 GLY A C 1
ATOM 2105 O O . GLY A 1 267 ? 41.903 0.135 -23.279 1.00 91.69 267 GLY A O 1
ATOM 2106 N N . ASP A 1 268 ? 40.184 1.536 -23.685 1.00 93.56 268 ASP A N 1
ATOM 2107 C CA . ASP A 1 268 ? 39.166 0.752 -22.987 1.00 93.56 268 ASP A CA 1
ATOM 2108 C C . ASP A 1 268 ? 38.708 -0.486 -23.776 1.00 93.56 268 ASP A C 1
ATOM 2110 O O . ASP A 1 268 ? 38.893 -0.591 -24.992 1.00 93.56 268 ASP A O 1
ATOM 2114 N N . ASP A 1 269 ? 38.053 -1.413 -23.075 1.00 91.19 269 ASP A N 1
ATOM 2115 C CA . ASP A 1 269 ? 37.475 -2.620 -23.663 1.00 91.19 269 ASP A CA 1
ATOM 2116 C C . ASP A 1 269 ? 36.076 -2.341 -24.264 1.00 91.19 269 ASP A C 1
ATOM 2118 O O . ASP A 1 269 ? 35.171 -1.907 -23.543 1.00 91.19 269 ASP A O 1
ATOM 2122 N N . PRO A 1 270 ? 35.838 -2.601 -25.567 1.00 90.81 270 PRO A N 1
ATOM 2123 C CA . PRO A 1 270 ? 34.521 -2.439 -26.188 1.00 90.81 270 PRO A CA 1
ATOM 2124 C C . PRO A 1 270 ? 33.420 -3.355 -25.618 1.00 90.81 270 PRO A C 1
ATOM 2126 O O . PRO A 1 270 ? 32.229 -3.071 -25.820 1.00 90.81 270 PRO A O 1
ATOM 2129 N N . ALA A 1 271 ? 33.779 -4.451 -24.940 1.00 89.06 271 ALA A N 1
ATOM 2130 C CA . ALA A 1 271 ? 32.833 -5.376 -24.318 1.00 89.06 271 ALA A CA 1
ATOM 2131 C C . ALA A 1 271 ? 32.164 -4.786 -23.069 1.00 89.06 271 ALA A C 1
ATOM 2133 O O . ALA A 1 271 ? 31.018 -5.140 -22.767 1.00 89.06 271 ALA A O 1
ATOM 2134 N N . GLU A 1 272 ? 32.817 -3.827 -22.414 1.00 90.00 272 GLU A N 1
ATOM 2135 C CA . GLU A 1 272 ? 32.307 -3.157 -21.225 1.00 90.00 272 GLU A CA 1
ATOM 2136 C C . GLU A 1 272 ? 31.133 -2.228 -21.560 1.00 90.00 272 GLU A C 1
ATOM 2138 O O . GLU A 1 272 ? 31.192 -1.353 -22.431 1.00 90.00 272 GLU A O 1
ATOM 2143 N N . GLU A 1 273 ? 30.024 -2.398 -20.843 1.00 86.69 273 GLU A N 1
ATOM 2144 C CA . GLU A 1 273 ? 28.825 -1.585 -21.057 1.00 86.69 273 GLU A CA 1
ATOM 2145 C C . GLU A 1 273 ? 29.067 -0.106 -20.727 1.00 86.69 273 GLU A C 1
ATOM 2147 O O . GLU A 1 273 ? 28.625 0.780 -21.461 1.00 86.69 273 GLU A O 1
ATOM 2152 N N . SER A 1 274 ? 29.827 0.166 -19.665 1.00 87.12 274 SER A N 1
ATOM 2153 C CA . SER A 1 274 ? 30.191 1.520 -19.233 1.00 87.12 274 SER A CA 1
ATOM 2154 C C . SER A 1 274 ? 30.939 2.300 -20.322 1.00 87.12 274 SER A C 1
ATOM 2156 O O . SER A 1 274 ? 30.679 3.488 -20.520 1.00 87.12 274 SER A O 1
ATOM 2158 N N . VAL A 1 275 ? 31.791 1.619 -21.091 1.00 90.62 275 VAL A N 1
ATOM 2159 C CA . VAL A 1 275 ? 32.560 2.168 -22.218 1.00 90.62 275 VAL A CA 1
ATOM 2160 C C . VAL A 1 275 ? 31.628 2.533 -23.374 1.00 90.62 275 VAL A C 1
ATOM 2162 O O . VAL A 1 275 ? 31.715 3.631 -23.932 1.00 90.62 275 VAL A O 1
ATOM 2165 N N . ARG A 1 276 ? 30.659 1.663 -23.698 1.00 91.31 276 ARG A N 1
ATOM 2166 C CA . ARG A 1 276 ? 29.635 1.950 -24.720 1.00 91.31 276 ARG A CA 1
ATOM 2167 C C . ARG A 1 276 ? 28.735 3.124 -24.321 1.00 91.31 276 ARG A C 1
ATOM 2169 O O . ARG A 1 276 ? 28.415 3.959 -25.169 1.00 91.31 276 ARG A O 1
ATOM 2176 N N . LEU A 1 277 ? 28.359 3.226 -23.045 1.00 88.62 277 LEU A N 1
ATOM 2177 C CA . LEU A 1 277 ? 27.572 4.348 -22.520 1.00 88.62 277 LEU A CA 1
ATOM 2178 C C . LEU A 1 277 ? 28.361 5.666 -22.540 1.00 88.62 277 LEU A C 1
ATOM 2180 O O . LEU A 1 277 ? 27.828 6.698 -22.954 1.00 88.62 277 LEU A O 1
ATOM 2184 N N . ALA A 1 278 ? 29.641 5.640 -22.168 1.00 90.88 278 ALA A N 1
ATOM 2185 C CA . ALA A 1 278 ? 30.508 6.813 -22.235 1.00 90.88 278 ALA A CA 1
ATOM 2186 C C . ALA A 1 278 ? 30.705 7.295 -23.685 1.00 90.88 278 ALA A C 1
ATOM 2188 O O . ALA A 1 278 ? 30.597 8.494 -23.965 1.00 90.88 278 ALA A O 1
ATOM 2189 N N . TYR A 1 279 ? 30.888 6.367 -24.632 1.00 94.31 279 TYR A N 1
ATOM 2190 C CA . TYR A 1 279 ? 30.901 6.685 -26.059 1.00 94.31 279 TYR A CA 1
ATOM 2191 C C . TYR A 1 279 ? 29.577 7.305 -26.534 1.00 94.31 279 TYR A C 1
ATOM 2193 O O . TYR A 1 279 ? 29.601 8.285 -27.284 1.00 94.31 279 TYR A O 1
ATOM 2201 N N . ALA A 1 280 ? 28.425 6.796 -26.082 1.00 92.62 280 ALA A N 1
ATOM 2202 C CA . ALA A 1 280 ? 27.123 7.373 -26.420 1.00 92.62 280 ALA A CA 1
ATOM 2203 C C . ALA A 1 280 ? 27.028 8.849 -25.999 1.00 92.62 280 ALA A C 1
ATOM 2205 O O . ALA A 1 280 ? 26.571 9.684 -26.782 1.00 92.62 280 ALA A O 1
ATOM 2206 N N . GLY A 1 281 ? 27.537 9.195 -24.812 1.00 90.44 281 GLY A N 1
ATOM 2207 C CA . GLY A 1 281 ? 27.645 10.583 -24.356 1.00 90.44 281 GLY A CA 1
ATOM 2208 C C . GLY A 1 281 ? 28.448 11.463 -25.321 1.00 90.44 281 GLY A C 1
ATOM 2209 O O . GLY A 1 281 ? 27.967 12.512 -25.747 1.00 90.44 281 GLY A O 1
ATOM 2210 N N . GLN A 1 282 ? 29.620 10.995 -25.759 1.00 92.31 282 GLN A N 1
ATOM 2211 C CA . GLN A 1 282 ? 30.450 11.711 -26.735 1.00 92.31 282 GLN A CA 1
ATOM 2212 C C . GLN A 1 282 ? 29.766 11.846 -28.107 1.00 92.31 282 GLN A C 1
ATOM 2214 O O . GLN A 1 282 ? 29.829 12.903 -28.743 1.00 92.31 282 GLN A O 1
ATOM 2219 N N . ALA A 1 283 ? 29.120 10.783 -28.590 1.00 92.25 283 ALA A N 1
ATOM 2220 C CA . ALA A 1 283 ? 28.400 10.792 -29.860 1.00 92.25 283 ALA A CA 1
ATOM 2221 C C . ALA A 1 283 ? 27.217 11.777 -29.825 1.00 92.25 283 ALA A C 1
ATOM 2223 O O . ALA A 1 283 ? 27.003 12.517 -30.790 1.00 92.25 283 ALA A O 1
ATOM 2224 N N . ARG A 1 284 ? 26.504 11.848 -28.692 1.00 93.25 284 ARG A N 1
ATOM 2225 C CA . ARG A 1 284 ? 25.457 12.842 -28.427 1.00 93.25 284 ARG A CA 1
ATOM 2226 C C . ARG A 1 284 ? 26.015 14.263 -28.478 1.00 93.25 284 ARG A C 1
ATOM 2228 O O . ARG A 1 284 ? 25.456 15.094 -29.189 1.00 93.25 284 ARG A O 1
ATOM 2235 N N . ASP A 1 285 ? 27.117 14.532 -27.777 1.00 89.69 285 ASP A N 1
ATOM 2236 C CA . ASP A 1 285 ? 27.762 15.856 -27.756 1.00 89.69 285 ASP A CA 1
ATOM 2237 C C . ASP A 1 285 ? 28.306 16.272 -29.130 1.00 89.69 285 ASP A C 1
ATOM 2239 O O . ASP A 1 285 ? 28.345 17.455 -29.458 1.00 89.69 285 ASP A O 1
ATOM 2243 N N . SER A 1 286 ? 28.632 15.296 -29.979 1.00 88.75 286 SER A N 1
ATOM 2244 C CA . SER A 1 286 ? 29.016 15.508 -31.381 1.00 88.75 286 SER A CA 1
ATOM 2245 C C . SER A 1 286 ? 27.816 15.707 -32.323 1.00 88.75 286 SER A C 1
ATOM 2247 O O . SER A 1 286 ? 27.990 15.772 -33.539 1.00 88.75 286 SER A O 1
ATOM 2249 N N . GLY A 1 287 ? 26.589 15.766 -31.793 1.00 89.25 287 GLY A N 1
ATOM 2250 C CA . GLY A 1 287 ? 25.365 16.005 -32.560 1.00 89.25 287 GLY A CA 1
ATOM 2251 C C . GLY A 1 287 ? 24.827 14.791 -33.323 1.00 89.25 287 GLY A C 1
ATOM 2252 O O . GLY A 1 287 ? 23.956 14.954 -34.175 1.00 89.25 287 GLY A O 1
ATOM 2253 N N . ARG A 1 288 ? 25.297 13.567 -33.037 1.00 90.44 288 ARG A N 1
ATOM 2254 C CA . ARG A 1 288 ? 24.815 12.336 -33.694 1.00 90.44 288 ARG A CA 1
ATOM 2255 C C . ARG A 1 288 ? 23.502 11.852 -33.077 1.00 90.44 288 ARG A C 1
ATOM 2257 O O . ARG A 1 288 ? 23.428 10.739 -32.563 1.00 90.44 288 ARG A O 1
ATOM 2264 N N . THR A 1 289 ? 22.467 12.687 -33.101 1.00 92.25 289 THR A N 1
ATOM 2265 C CA . THR A 1 289 ? 21.167 12.389 -32.488 1.00 92.25 289 THR A CA 1
ATOM 2266 C C . THR A 1 289 ? 20.022 12.411 -33.499 1.00 92.25 289 THR A C 1
ATOM 2268 O O . THR A 1 289 ? 20.040 13.135 -34.493 1.00 92.25 289 THR A O 1
ATOM 2271 N N . MET A 1 290 ? 18.999 11.596 -33.244 1.00 90.50 290 MET A N 1
ATOM 2272 C CA . MET A 1 290 ? 17.756 11.535 -34.009 1.00 90.50 290 MET A CA 1
ATOM 2273 C C . MET A 1 290 ? 16.564 11.546 -33.054 1.00 90.50 290 MET A C 1
ATOM 2275 O O . MET A 1 290 ? 16.584 10.902 -32.008 1.00 90.50 290 MET A O 1
ATOM 2279 N N . THR A 1 291 ? 15.490 12.237 -33.426 1.00 90.00 291 THR A N 1
ATOM 2280 C CA . THR A 1 291 ? 14.232 12.185 -32.672 1.00 90.00 291 THR A CA 1
ATOM 2281 C C . THR A 1 291 ? 13.409 10.969 -33.087 1.00 90.00 291 THR A C 1
ATOM 2283 O O . THR A 1 291 ? 13.130 10.778 -34.273 1.00 90.00 291 THR A O 1
ATOM 2286 N N . TRP A 1 292 ? 12.963 10.189 -32.106 1.00 91.19 292 TRP A N 1
ATOM 2287 C CA . TRP A 1 292 ? 12.031 9.084 -32.286 1.00 91.19 292 TRP A CA 1
ATOM 2288 C C . TRP A 1 292 ? 10.676 9.389 -31.608 1.00 91.19 292 TRP A C 1
ATOM 2290 O O . TRP A 1 292 ? 10.660 9.958 -30.514 1.00 91.19 292 TRP A O 1
ATOM 2300 N N . PRO A 1 293 ? 9.536 9.045 -32.239 1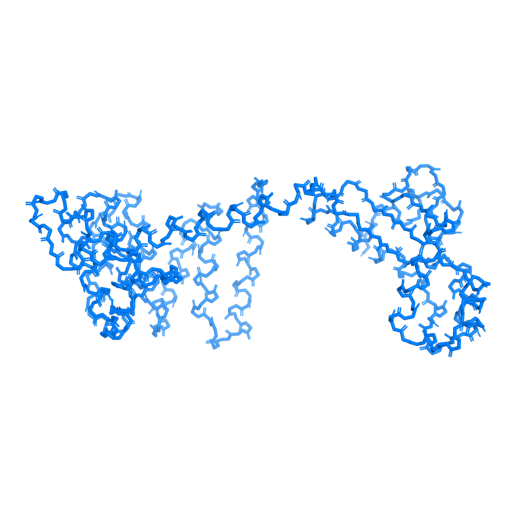.00 89.88 293 PRO A N 1
ATOM 2301 C CA . PRO A 1 293 ? 9.441 8.435 -33.562 1.00 89.88 293 PRO A CA 1
ATOM 2302 C C . PRO A 1 293 ? 9.741 9.451 -34.681 1.00 89.88 293 PRO A C 1
ATOM 2304 O O . PRO A 1 293 ? 9.309 10.607 -34.603 1.00 89.88 293 PRO A O 1
ATOM 2307 N N . PRO A 1 294 ? 10.436 9.043 -35.760 1.00 87.56 294 PRO A N 1
ATOM 2308 C CA . PRO A 1 294 ? 10.543 9.862 -36.960 1.00 87.56 294 PRO A CA 1
ATOM 2309 C C . PRO A 1 294 ? 9.159 10.166 -37.552 1.00 87.56 294 PRO A C 1
ATOM 2311 O O . PRO A 1 294 ? 8.186 9.433 -37.351 1.00 87.56 294 PRO A O 1
ATOM 2314 N N . GLY A 1 295 ? 9.058 11.217 -38.369 1.00 84.31 295 GLY A N 1
ATOM 2315 C CA . GLY A 1 295 ? 7.831 11.471 -39.129 1.00 84.31 295 GLY A CA 1
ATOM 2316 C C . GLY A 1 295 ? 7.463 10.274 -40.022 1.00 84.31 295 GLY A C 1
ATOM 2317 O O . GLY A 1 295 ? 8.336 9.659 -40.627 1.00 84.31 295 GLY A O 1
ATOM 2318 N N . ARG A 1 296 ? 6.168 9.950 -40.178 1.00 81.19 296 ARG A N 1
ATOM 2319 C CA . ARG A 1 296 ? 5.697 8.748 -40.923 1.00 81.19 296 ARG A CA 1
ATOM 2320 C C . ARG A 1 296 ? 6.316 8.553 -42.317 1.00 81.19 296 ARG A C 1
ATOM 2322 O O . ARG A 1 296 ? 6.434 7.414 -42.769 1.00 81.19 296 ARG A O 1
ATOM 2329 N N . ASN A 1 297 ? 6.658 9.635 -43.019 1.00 84.31 297 ASN A N 1
ATOM 2330 C CA . ASN A 1 297 ? 7.250 9.598 -44.363 1.00 84.31 297 ASN A CA 1
ATOM 2331 C C . ASN A 1 297 ? 8.771 9.845 -44.388 1.00 84.31 297 ASN A C 1
ATOM 2333 O O . ASN A 1 297 ? 9.341 9.809 -45.474 1.00 84.31 297 ASN A O 1
ATOM 2337 N N . GLN A 1 298 ? 9.404 10.092 -43.238 1.00 85.69 298 GLN A N 1
ATOM 2338 C CA . GLN A 1 298 ? 10.853 10.269 -43.121 1.00 85.69 298 GLN A CA 1
ATOM 2339 C C . GLN A 1 298 ? 11.587 8.922 -43.245 1.00 85.69 298 GLN A C 1
ATOM 2341 O O . GLN A 1 298 ? 10.946 7.872 -43.086 1.00 85.69 298 GLN A O 1
ATOM 2346 N N . PRO A 1 299 ? 12.901 8.925 -43.539 1.00 87.88 299 PRO A N 1
ATOM 2347 C CA . PRO A 1 299 ? 13.727 7.724 -43.471 1.00 87.88 299 PRO A CA 1
ATOM 2348 C C . PRO A 1 299 ? 13.609 7.028 -42.110 1.00 87.88 299 PRO A C 1
ATOM 2350 O O . PRO A 1 299 ? 13.457 7.675 -41.073 1.00 87.88 299 PRO A O 1
ATOM 2353 N N . CYS A 1 300 ? 13.641 5.697 -42.115 1.00 90.62 300 CYS A N 1
ATOM 2354 C CA . CYS A 1 300 ? 13.566 4.912 -40.890 1.00 90.62 300 CYS A CA 1
ATOM 2355 C C . CYS A 1 300 ? 14.845 5.059 -40.057 1.00 90.62 300 CYS A C 1
ATOM 2357 O O . CYS A 1 300 ? 15.950 4.987 -40.592 1.00 90.62 300 CYS A O 1
ATOM 2359 N N . TRP A 1 301 ? 14.689 5.184 -38.738 1.00 91.75 301 TRP A N 1
ATOM 2360 C CA . TRP A 1 301 ? 15.794 5.387 -37.795 1.00 91.75 301 TRP A CA 1
ATOM 2361 C C . TRP A 1 301 ? 16.812 4.234 -37.777 1.00 91.75 301 TRP A C 1
ATOM 2363 O O . TRP A 1 301 ? 17.967 4.453 -37.426 1.00 91.75 301 TRP A O 1
ATOM 2373 N N . CYS A 1 302 ? 16.421 3.032 -38.219 1.00 89.62 302 CYS A N 1
ATOM 2374 C CA . CYS A 1 302 ? 17.313 1.876 -38.353 1.00 89.62 302 CYS A CA 1
ATOM 2375 C C . CYS A 1 302 ? 18.323 1.982 -39.514 1.00 89.62 302 CYS A C 1
ATOM 2377 O O . CYS A 1 302 ? 19.147 1.088 -39.681 1.00 89.62 302 CYS A O 1
ATOM 2379 N N . GLY A 1 303 ? 18.255 3.030 -40.344 1.00 88.12 303 GLY A N 1
ATOM 2380 C CA . GLY A 1 303 ? 19.184 3.250 -41.459 1.00 88.12 303 GLY A CA 1
ATOM 2381 C C . GLY A 1 303 ? 18.801 2.562 -42.773 1.00 88.12 303 GLY A C 1
ATOM 2382 O O . GLY A 1 303 ? 19.534 2.656 -43.743 1.00 88.12 303 GLY A O 1
ATOM 2383 N N . SER A 1 304 ? 17.630 1.923 -42.873 1.00 86.94 304 SER A N 1
ATOM 2384 C CA . SER A 1 304 ? 17.214 1.194 -44.090 1.00 86.94 304 SER A CA 1
ATOM 2385 C C . SER A 1 304 ? 16.894 2.065 -45.317 1.00 86.94 304 SER A C 1
ATOM 2387 O O . SER A 1 304 ? 16.466 1.530 -46.340 1.00 86.94 304 SER A O 1
ATOM 2389 N N . ALA A 1 305 ? 16.968 3.395 -45.198 1.00 85.38 305 ALA A N 1
ATOM 2390 C CA . ALA A 1 305 ? 16.497 4.403 -46.161 1.00 85.38 305 ALA A CA 1
ATOM 2391 C C . ALA A 1 305 ? 15.002 4.319 -46.570 1.00 85.38 305 ALA A C 1
ATOM 2393 O O . ALA A 1 305 ? 14.468 5.243 -47.188 1.00 85.38 305 ALA A O 1
ATOM 2394 N N . ARG A 1 306 ? 14.273 3.259 -46.191 1.00 86.88 306 ARG A N 1
ATOM 2395 C CA . ARG A 1 306 ? 12.827 3.117 -46.415 1.00 86.88 306 ARG A CA 1
ATOM 2396 C C . ARG A 1 306 ? 12.055 4.129 -45.570 1.00 86.88 306 ARG A C 1
ATOM 2398 O O . ARG A 1 306 ? 12.464 4.482 -44.466 1.00 86.88 306 ARG A O 1
ATOM 2405 N N . LYS A 1 307 ? 10.873 4.533 -46.051 1.00 84.94 307 LYS A N 1
ATOM 2406 C CA . LYS A 1 307 ? 9.929 5.355 -45.269 1.00 84.94 307 LYS A CA 1
ATOM 2407 C C . LYS A 1 307 ? 9.596 4.646 -43.952 1.00 84.94 307 LYS A C 1
ATOM 2409 O O . LYS A 1 307 ? 9.217 3.475 -43.987 1.00 84.94 307 LYS A O 1
ATOM 2414 N N . TYR A 1 308 ? 9.654 5.358 -42.827 1.00 88.06 308 TYR A N 1
ATOM 2415 C CA . TYR A 1 308 ? 9.444 4.816 -41.478 1.00 88.06 308 TYR A CA 1
ATOM 2416 C C . TYR A 1 308 ? 8.154 3.986 -41.351 1.00 88.06 308 TYR A C 1
ATOM 2418 O O . TYR A 1 308 ? 8.209 2.843 -40.908 1.00 88.06 308 TYR A O 1
ATOM 2426 N N . LYS A 1 309 ? 7.020 4.470 -41.883 1.00 83.25 309 LYS A N 1
ATOM 2427 C CA . LYS A 1 309 ? 5.730 3.737 -41.897 1.00 83.25 309 LYS A CA 1
ATOM 2428 C C . LYS A 1 309 ? 5.722 2.413 -42.686 1.00 83.25 309 LYS A C 1
ATOM 2430 O O . LYS A 1 309 ? 4.714 1.715 -42.701 1.00 83.25 309 LYS A O 1
ATOM 2435 N N . LYS A 1 310 ? 6.770 2.145 -43.469 1.00 84.88 310 LYS A N 1
ATOM 2436 C CA . LYS A 1 310 ? 6.961 0.948 -44.306 1.00 84.88 310 LYS A CA 1
ATOM 2437 C C . LYS A 1 310 ? 8.189 0.137 -43.859 1.00 84.88 310 LYS A C 1
ATOM 2439 O O . LYS A 1 310 ? 8.647 -0.708 -44.627 1.00 84.88 310 LYS A O 1
ATOM 2444 N N . CYS A 1 311 ? 8.750 0.445 -42.690 1.00 87.69 311 CYS A N 1
ATOM 2445 C CA . CYS A 1 311 ? 9.887 -0.236 -42.072 1.00 87.69 311 CYS A CA 1
ATOM 2446 C C . CYS A 1 311 ? 9.556 -0.479 -40.589 1.00 87.69 311 CYS A C 1
ATOM 2448 O O . CYS A 1 311 ? 8.508 -1.056 -40.334 1.00 87.69 311 CYS A O 1
ATOM 2450 N N . CYS A 1 312 ? 10.364 -0.011 -39.627 1.00 88.38 312 CYS A N 1
ATOM 2451 C CA . CYS A 1 312 ? 10.121 -0.267 -38.200 1.00 88.38 312 CYS A CA 1
ATOM 2452 C C . CYS A 1 312 ? 8.784 0.313 -37.714 1.00 88.38 312 CYS A C 1
ATOM 2454 O O . CYS A 1 312 ? 8.116 -0.292 -36.897 1.00 88.38 312 CYS A O 1
ATOM 2456 N N . GLY A 1 313 ? 8.332 1.442 -38.267 1.00 83.31 313 GLY A N 1
ATOM 2457 C CA . GLY A 1 313 ? 7.041 2.044 -37.920 1.00 83.31 313 GLY A CA 1
ATOM 2458 C C . GLY A 1 313 ? 5.833 1.434 -38.638 1.00 83.31 313 GLY A C 1
ATOM 2459 O O . GLY A 1 313 ? 4.771 2.064 -38.662 1.00 83.31 313 GLY A O 1
ATOM 2460 N N . ALA A 1 314 ? 5.986 0.289 -39.312 1.00 82.25 314 ALA A N 1
ATOM 2461 C CA . ALA A 1 314 ? 4.844 -0.450 -39.834 1.00 82.25 314 ALA A CA 1
ATOM 2462 C C . ALA A 1 314 ? 4.070 -1.068 -38.654 1.00 82.25 314 ALA A C 1
ATOM 2464 O O . ALA A 1 314 ? 4.699 -1.599 -37.743 1.00 82.25 314 ALA A O 1
ATOM 2465 N N . PRO A 1 315 ? 2.725 -1.005 -38.635 1.00 64.62 315 PRO A N 1
ATOM 2466 C CA . PRO A 1 315 ? 1.966 -1.798 -37.676 1.00 64.62 315 PRO A CA 1
ATOM 2467 C C . PRO A 1 315 ? 2.335 -3.261 -37.912 1.00 64.62 315 PRO A C 1
ATOM 2469 O O . PRO A 1 315 ? 2.309 -3.691 -39.068 1.00 64.62 315 PRO A O 1
ATOM 2472 N N . ALA A 1 316 ? 2.721 -3.979 -36.854 1.00 57.25 316 ALA A N 1
ATOM 2473 C CA . ALA A 1 316 ? 2.971 -5.410 -36.932 1.00 57.25 316 ALA A CA 1
ATOM 2474 C C . ALA A 1 316 ? 1.766 -6.047 -37.632 1.00 57.25 316 ALA A C 1
ATOM 2476 O O . ALA A 1 316 ? 0.639 -5.988 -37.137 1.00 57.25 316 ALA A O 1
ATOM 2477 N N . THR A 1 317 ? 1.964 -6.540 -38.852 1.00 37.66 317 THR A N 1
ATOM 2478 C CA . THR A 1 317 ? 0.966 -7.385 -39.493 1.00 37.66 317 THR A CA 1
ATOM 2479 C C . THR A 1 317 ? 0.893 -8.627 -38.635 1.00 37.66 317 THR A C 1
ATOM 2481 O O . THR A 1 317 ? 1.880 -9.354 -38.575 1.00 37.66 317 THR A O 1
ATOM 2484 N N . ALA A 1 318 ? -0.240 -8.826 -37.961 1.00 31.39 318 ALA A N 1
ATOM 2485 C CA . ALA A 1 318 ? -0.588 -10.115 -37.392 1.00 31.39 318 ALA A CA 1
ATOM 2486 C C . ALA A 1 318 ? -0.389 -11.172 -38.489 1.00 31.39 318 ALA A C 1
ATOM 2488 O O . ALA A 1 318 ? -1.083 -11.152 -39.511 1.00 31.39 318 ALA A O 1
ATOM 2489 N N . GLN A 1 319 ? 0.632 -11.998 -38.304 1.00 29.28 319 GLN A N 1
ATOM 2490 C CA . GLN A 1 319 ? 0.783 -13.303 -38.926 1.00 29.28 319 GLN A CA 1
ATOM 2491 C C . GLN A 1 319 ? 0.758 -14.316 -37.798 1.00 29.28 319 GLN A C 1
ATOM 2493 O O . GLN A 1 319 ? 1.404 -14.033 -36.764 1.00 29.28 319 GLN A O 1
#

Sequence (319 aa):
MTAKSAEDVRARAHELEQDAVRYPEERGEILLEAAEQWKRAGEVDHAITLLGEVLALGGKDAGFARFSLAKICFKQGADADGWAHLQALEEIEASGWGVAELVAELLEQRGEYGEALRWFDRAISAVDAERLAEIDRRGTVPSLTAFPLFGRQRCRAKLGLPADDLDRAADVADDNRREFVDRLERVAATQAPTPARPRVIEMLVWQRDEQQLAARRWPEVFVADITDQYADIEQRLREECREHNAAKVTLISGSVDGFTGYLERTGDDPAEESVRLAYAGQARDSGRTMTWPPGRNQPCWCGSARKYKKCCGAPATAQ

Radius of gyration: 28.96 Å; chains: 1; bounding box: 68×47×75 Å

pLDDT: mean 86.88, std 12.77, range [29.28, 98.31]

Foldseek 3Di:
DPPDPLVNLLVQLVVLVVVLVVCVVCNLVSLQVSLVSCVVSVNNVVSLVSLVVSCVVDDLSVLVSLLVVLLVCVVVVVNVSSVVSVVVSVVVPSCALVSLQSNLVSCVVVVVLVVSLVSLVVSLVNDDPVVLVQLQDAQDAQDPSLSSLVSNLVSCVSVVHDDDPSVNSNVRSVVNVVVVVVVVVVVCVVVPPPPPDLPAAEEEDEALVQLCVCCVVCVVAGDNDCQCVLLVVLVVVVVVCVVSVRPKYKYQYDGPVLLVVQCVVPVDDPNDPVSVVVSSVVSVVVVRIDIPPDDQQAQDPNNPRHRNCVGSVPDPDDD